Protein AF-0000000068838008 (afdb_homodimer)

Radius of gyration: 25.54 Å; Cα contacts (8 Å, |Δi|>4): 553; chains: 2; bounding box: 44×100×58 Å

pLDDT: mean 78.4, std 19.59, range [28.62, 98.44]

Nearest PDB structures (foldseek):
  8glv-assembly1_AS  TM=8.429E-01  e=1.619E-09  Chlamydomonas reinhardtii
  8glv-assembly1_Lr  TM=8.276E-01  e=2.570E-09  Chlamydomonas reinhardtii
  2pg1-assembly1_G  TM=8.208E-01  e=6.180E-07  Drosophila melanogaster
  5hxl-assembly1_A-2  TM=7.055E-01  e=2.337E-05  Pyricularia oryzae 70-15
  5hyc-assembly1_B  TM=6.993E-01  e=2.668E-05  Pyricularia oryzae 70-15

Organism: Emiliania huxleyi (strain CCMP1516) (NCBI:txid280463)

Sequence (294 aa):
MADADTGGVEPVKIYENTFRLEPTEEQRFKPSVAVNAMKETLEASMSYTLEKDEGGQYVWEYDREEAADVAKEVSQECTARVKAALGEQPRYKLICHVVVSENVQQSFRVSSRCLWDKAFDNCATAEWRHPGGKLIALAMCFALYYEMADADTGGVEPVKIYENTFRLEPTEEQRFKPSVAVNAMKETLEASMSYTLEKDEGGQYVWEYDREEAADVAKEVSQECTARVKAALGEQPRYKLICHVVVSENVQQSFRVSSRCLWDKAFDNCATAEWRHPGGKLIALAMCFALYYE

Foldseek 3Di:
DDPPPPVPPPPPPPPPPPPPDDDDPLLADDQVQLQVQLQVLCCVLVVVQWDADPVRHTDDDDDPVVQVVSQVVSQVSSVVRSCVRSDDNPFKDKGKGKDKDFQDVPDDDDDDDDDDDPPRKDKYKYKDADPVRGMIMIMMMTIDGHD/DPPPPPPPPPPPPPPPPPPPDDDDPLLADDQVQLQVQLQVLCCVLVVVQWDQDPVRDTDDDDDPVVQVVSQVVSQVSSVVRSCVRSDDNPFKDKGKGKDKDFQDVVDDDDDDDDDDDPPRKDKYKYKDADPVRGMIMIMMMTIDGHD

Secondary structure (DSSP, 8-state):
------------------------GGGS--HHHHHHHHHHHHHHHHHHHPEE-TTS-EE----HHHHHHHHHHHHHHHHHHHHHHH---TTEEEEEEEEEEE--TT--EEEEEESS-TTT-EEEEEEEE-TTSSEEEEEEEEEEE--/------------------------GGGS--HHHHHHHHHHHHHHHHHHHPEE-TTS-EE----HHHHHHHHHHHHHHHHHHHHHHH---TTEEEEEEEEEEE--TT--EEEEEESS-TTT-EEEEEEEE-TTSSEEEEEEEEEEE--

InterPro domains:
  IPR005334 Dynein light chain Tctex-1-like [PF03645] (60-140)
  IPR005334 Dynein light chain Tctex-1-like [PTHR21255] (15-147)
  IPR038586 Tctex-1-like superfamily [G3DSA:3.30.1140.40] (36-145)

Structure (mmCIF, N/CA/C/O backbone):
data_AF-0000000068838008-model_v1
#
loop_
_entity.id
_entity.type
_entity.pdbx_description
1 polymer 'Uncharacterized protein'
#
loop_
_atom_site.group_PDB
_atom_site.id
_atom_site.type_symbol
_atom_site.label_atom_id
_atom_site.label_alt_id
_atom_site.label_comp_id
_atom_site.label_asym_id
_atom_site.label_entity_id
_atom_site.label_seq_id
_atom_site.pdbx_PDB_ins_code
_atom_site.Cartn_x
_atom_site.Cartn_y
_atom_site.Cartn_z
_atom_site.occupancy
_atom_site.B_iso_or_equiv
_atom_site.auth_seq_id
_atom_site.auth_comp_id
_atom_site.auth_asym_id
_atom_site.auth_atom_id
_atom_site.pdbx_PDB_model_num
ATOM 1 N N . MET A 1 1 ? -0.499 67.812 35.844 1 28.62 1 MET A N 1
ATOM 2 C CA . MET A 1 1 ? -0.402 67.5 34.438 1 28.62 1 MET A CA 1
ATOM 3 C C . MET A 1 1 ? -0.082 66 34.25 1 28.62 1 MET A C 1
ATOM 5 O O . MET A 1 1 ? 1.044 65.562 34.5 1 28.62 1 MET A O 1
ATOM 9 N N . ALA A 1 2 ? -1.095 65.125 34.531 1 37.94 2 ALA A N 1
ATOM 10 C CA . ALA A 1 2 ? -1.078 63.656 34.688 1 37.94 2 ALA A CA 1
ATOM 11 C C . ALA A 1 2 ? -0.637 62.969 33.406 1 37.94 2 ALA A C 1
ATOM 13 O O . ALA A 1 2 ? -1.043 63.375 32.312 1 37.94 2 ALA A O 1
ATOM 14 N N . ASP A 1 3 ? 0.599 62.5 33.406 1 34.69 3 ASP A N 1
ATOM 15 C CA . ASP A 1 3 ? 1.268 61.812 32.312 1 34.69 3 ASP A CA 1
ATOM 16 C C . ASP A 1 3 ? 0.405 60.656 31.781 1 34.69 3 ASP A C 1
ATOM 18 O O . ASP A 1 3 ? -0.046 59.812 32.562 1 34.69 3 ASP A O 1
ATOM 22 N N . ALA A 1 4 ? -0.357 60.938 30.688 1 38.5 4 ALA A N 1
ATOM 23 C CA . ALA A 1 4 ? -1.177 60.031 29.859 1 38.5 4 ALA A CA 1
ATOM 24 C C . ALA A 1 4 ? -0.399 58.781 29.453 1 38.5 4 ALA A C 1
ATOM 26 O O . ALA A 1 4 ? 0.61 58.875 28.75 1 38.5 4 ALA A O 1
ATOM 27 N N . ASP A 1 5 ? -0.279 57.844 30.438 1 37.09 5 ASP A N 1
ATOM 28 C CA . ASP A 1 5 ? 0.257 56.531 30.156 1 37.09 5 ASP A CA 1
ATOM 29 C C . ASP A 1 5 ? -0.32 55.969 28.859 1 37.09 5 ASP A C 1
ATOM 31 O O . ASP A 1 5 ? -1.524 55.719 28.766 1 37.09 5 ASP A O 1
ATOM 35 N N . THR A 1 6 ? 0.117 56.562 27.734 1 36.66 6 THR A N 1
ATOM 36 C CA . THR A 1 6 ? -0.215 56 26.438 1 36.66 6 THR A CA 1
ATOM 37 C C . THR A 1 6 ? -0.008 54.5 26.438 1 36.66 6 THR A C 1
ATOM 39 O O . THR A 1 6 ? 1.109 54.031 26.641 1 36.66 6 THR A O 1
ATOM 42 N N . GLY A 1 7 ? -0.92 53.781 27.078 1 34.19 7 GLY A N 1
ATOM 43 C CA . GLY A 1 7 ? -0.966 52.312 26.984 1 34.19 7 GLY A CA 1
ATOM 44 C C . GLY A 1 7 ? -0.52 51.781 25.625 1 34.19 7 GLY A C 1
ATOM 45 O O . GLY A 1 7 ? -1.125 52.094 24.609 1 34.19 7 GLY A O 1
ATOM 46 N N . GLY A 1 8 ? 0.793 51.688 25.453 1 36.09 8 GLY A N 1
ATOM 47 C CA . GLY A 1 8 ? 1.419 51.125 24.266 1 36.09 8 GLY A CA 1
ATOM 48 C C . GLY A 1 8 ? 0.676 49.938 23.719 1 36.09 8 GLY A C 1
ATOM 49 O O . GLY A 1 8 ? 0.187 49.094 24.484 1 36.09 8 GLY A O 1
ATOM 50 N N . VAL A 1 9 ? -0.119 50.188 22.656 1 34.44 9 VAL A N 1
ATOM 51 C CA . VAL A 1 9 ? -0.788 49.125 21.891 1 34.44 9 VAL A CA 1
ATOM 52 C C . VAL A 1 9 ? 0.155 47.938 21.703 1 34.44 9 VAL A C 1
ATOM 54 O O . VAL A 1 9 ? 1.322 48.125 21.344 1 34.44 9 VAL A O 1
ATOM 57 N N . GLU A 1 10 ? 0.124 47.031 22.641 1 37.94 10 GLU A N 1
ATOM 58 C CA . GLU A 1 10 ? 0.909 45.812 22.422 1 37.94 10 GLU A CA 1
ATOM 59 C C . GLU A 1 10 ? 0.772 45.312 20.984 1 37.94 10 GLU A C 1
ATOM 61 O O . GLU A 1 10 ? -0.326 45.312 20.422 1 37.94 10 GLU A O 1
ATOM 66 N N . PRO A 1 11 ? 1.81 45.406 20.156 1 34.91 11 PRO A N 1
ATOM 67 C CA . PRO A 1 11 ? 1.73 44.906 18.781 1 34.91 11 PRO A CA 1
ATOM 68 C C . PRO A 1 11 ? 1.067 43.531 18.719 1 34.91 11 PRO A C 1
ATOM 70 O O . PRO A 1 11 ? 1.212 42.719 19.641 1 34.91 11 PRO A O 1
ATOM 73 N N . VAL A 1 12 ? -0.153 43.469 18.281 1 32.38 12 VAL A N 1
ATOM 74 C CA . VAL A 1 12 ? -0.78 42.188 17.969 1 32.38 12 VAL A CA 1
ATOM 75 C C . VAL A 1 12 ? 0.147 41.375 17.078 1 32.38 12 VAL A C 1
ATOM 77 O O . VAL A 1 12 ? 0.592 41.844 16.031 1 32.38 12 VAL A O 1
ATOM 80 N N . LYS A 1 13 ? 0.947 40.562 17.578 1 33.41 13 LYS A N 1
ATOM 81 C CA . LYS A 1 13 ? 1.71 39.656 16.734 1 33.41 13 LYS A CA 1
ATOM 82 C C . LYS A 1 13 ? 0.798 38.906 15.758 1 33.41 13 LYS A C 1
ATOM 84 O O . LYS A 1 13 ? -0.18 38.281 16.172 1 33.41 13 LYS A O 1
ATOM 89 N N . ILE A 1 14 ? 0.444 39.5 14.672 1 32.69 14 ILE A N 1
ATOM 90 C CA . ILE A 1 14 ? -0.198 38.75 13.594 1 32.69 14 ILE A CA 1
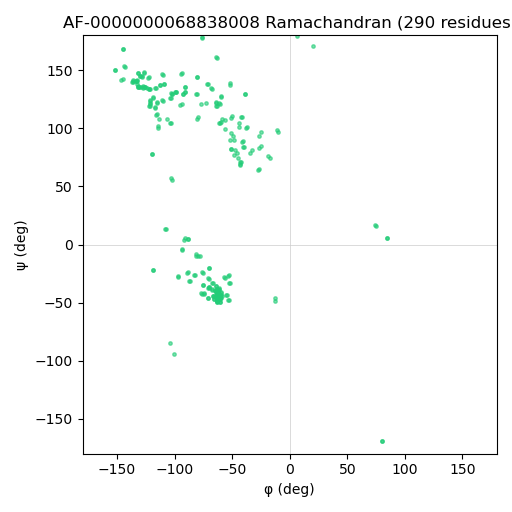ATOM 91 C C . ILE A 1 14 ? 0.459 37.375 13.445 1 32.69 14 ILE A C 1
ATOM 93 O O . ILE A 1 14 ? 1.672 37.281 13.242 1 32.69 14 ILE A O 1
ATOM 97 N N . TYR A 1 15 ? 0.107 36.406 14.18 1 33.75 15 TYR A N 1
ATOM 98 C CA . TYR A 1 15 ? 0.521 35.062 13.805 1 33.75 15 TYR A CA 1
ATOM 99 C C . TYR A 1 15 ? 0.371 34.844 12.305 1 33.75 15 TYR A C 1
ATOM 101 O O . TYR A 1 15 ? -0.692 35.094 11.734 1 33.75 15 TYR A O 1
ATOM 109 N N . GLU A 1 16 ? 1.174 35.438 11.422 1 33.38 16 GLU A N 1
ATOM 110 C CA . GLU A 1 16 ? 1.196 35.125 10 1 33.38 16 GLU A CA 1
ATOM 111 C C . GLU A 1 16 ? 0.747 33.688 9.742 1 33.38 16 GLU A C 1
ATOM 113 O O . GLU A 1 16 ? 1.129 32.781 10.477 1 33.38 16 GLU A O 1
ATOM 118 N N . ASN A 1 17 ? -0.528 33.344 9.453 1 38.69 17 ASN A N 1
ATOM 119 C CA . ASN A 1 17 ? -0.854 32.062 8.836 1 38.69 17 ASN A CA 1
ATOM 120 C C . ASN A 1 17 ? 0.378 31.422 8.219 1 38.69 17 ASN A C 1
ATOM 122 O O . ASN A 1 17 ? 1.095 32.031 7.438 1 38.69 17 ASN A O 1
ATOM 126 N N . THR A 1 18 ? 1.251 30.906 8.914 1 43.91 18 THR A N 1
ATOM 127 C CA . THR A 1 18 ? 2.494 30.344 8.406 1 43.91 18 THR A CA 1
ATOM 128 C C . THR A 1 18 ? 2.326 29.875 6.957 1 43.91 18 THR A C 1
ATOM 130 O O . THR A 1 18 ? 1.428 29.094 6.656 1 43.91 18 THR A O 1
ATOM 133 N N . PHE A 1 19 ? 2.412 30.609 5.871 1 45.78 19 PHE A N 1
ATOM 134 C CA . PHE A 1 19 ? 2.57 30.391 4.441 1 45.78 19 PHE A CA 1
ATOM 135 C C . PHE A 1 19 ? 2.918 28.922 4.16 1 45.78 19 PHE A C 1
ATOM 137 O O . PHE A 1 19 ? 3.674 28.312 4.914 1 45.78 19 PHE A O 1
ATOM 144 N N . ARG A 1 20 ? 1.873 28.094 3.816 1 51.62 20 ARG A N 1
ATOM 145 C CA . ARG A 1 20 ? 2.094 26.75 3.281 1 51.62 20 ARG A CA 1
ATOM 146 C C . ARG A 1 20 ? 3.441 26.656 2.574 1 51.62 20 ARG A C 1
ATOM 148 O O . ARG A 1 20 ? 3.59 27.141 1.447 1 51.62 20 ARG A O 1
ATOM 155 N N . LEU A 1 21 ? 4.488 26.797 3.244 1 60.84 21 LEU A N 1
ATOM 156 C CA . LEU A 1 21 ? 5.785 26.812 2.582 1 60.84 21 LEU A CA 1
ATOM 157 C C . LEU A 1 21 ? 6.031 25.484 1.854 1 60.84 21 LEU A C 1
ATOM 159 O O . LEU A 1 21 ? 5.766 24.422 2.398 1 60.84 21 LEU A O 1
ATOM 163 N N . GLU A 1 22 ? 5.887 25.562 0.512 1 70.69 22 GLU A N 1
ATOM 164 C CA . GLU A 1 22 ? 6.398 24.469 -0.32 1 70.69 22 GLU A CA 1
ATOM 165 C C . GLU A 1 22 ? 7.723 23.938 0.215 1 70.69 22 GLU A C 1
ATOM 167 O O . GLU A 1 22 ? 8.516 24.703 0.784 1 70.69 22 GLU A O 1
ATOM 172 N N . PRO A 1 23 ? 7.762 22.672 0.351 1 74.38 23 PRO A N 1
ATOM 173 C CA . PRO A 1 23 ? 9.07 22.156 0.754 1 74.38 23 PRO A CA 1
ATOM 174 C C . PRO A 1 23 ? 10.203 22.641 -0.141 1 74.38 23 PRO A C 1
ATOM 176 O O . PRO A 1 23 ? 10.008 22.844 -1.343 1 74.38 23 PRO A O 1
ATOM 179 N N . THR A 1 24 ? 11.258 22.984 0.507 1 78.19 24 THR A N 1
ATOM 180 C CA . THR A 1 24 ? 12.461 23.25 -0.28 1 78.19 24 THR A CA 1
ATOM 181 C C . THR A 1 24 ? 12.914 21.984 -1.01 1 78.19 24 THR A C 1
ATOM 183 O O . THR A 1 24 ? 12.43 20.891 -0.731 1 78.19 24 THR A O 1
ATOM 186 N N . GLU A 1 25 ? 13.727 22.078 -2.057 1 77.44 25 GLU A N 1
ATOM 187 C CA . GLU A 1 25 ? 14.25 20.938 -2.797 1 77.44 25 GLU A CA 1
ATOM 188 C C . GLU A 1 25 ? 14.898 19.922 -1.861 1 77.44 25 GLU A C 1
ATOM 190 O O . GLU A 1 25 ? 14.781 18.719 -2.072 1 77.44 25 GLU A O 1
ATOM 195 N N . GLU A 1 26 ? 15.492 20.453 -0.775 1 77.94 26 GLU A N 1
ATOM 196 C CA . GLU A 1 26 ? 16.188 19.594 0.172 1 77.94 26 GLU A CA 1
ATOM 197 C C . GLU A 1 26 ? 15.203 18.844 1.064 1 77.94 26 GLU A C 1
ATOM 199 O O . GLU A 1 26 ? 15.516 17.766 1.569 1 77.94 26 GLU A O 1
ATOM 204 N N . GLN A 1 27 ? 14.07 19.406 1.177 1 81.88 27 GLN A N 1
ATOM 205 C CA . GLN A 1 27 ? 13.078 18.844 2.08 1 81.88 27 GLN A CA 1
ATOM 206 C C . GLN A 1 27 ? 12.141 17.891 1.334 1 81.88 27 GLN A C 1
ATOM 208 O O . GLN A 1 27 ? 11.359 17.172 1.955 1 81.88 27 GLN A O 1
ATOM 213 N N . ARG A 1 28 ? 12.352 17.844 0.033 1 87.31 28 ARG A N 1
ATOM 214 C CA . ARG A 1 28 ? 11.445 17.016 -0.76 1 87.31 28 ARG A CA 1
ATOM 215 C C . ARG A 1 28 ? 11.836 15.547 -0.686 1 87.31 28 ARG A C 1
ATOM 217 O O . ARG A 1 28 ? 13.016 15.219 -0.604 1 87.31 28 ARG A O 1
ATOM 224 N N . PHE A 1 29 ? 10.828 14.836 -0.688 1 92.56 29 PHE A N 1
ATOM 225 C CA . PHE A 1 29 ? 11.039 13.391 -0.764 1 92.56 29 PHE A CA 1
ATOM 226 C C . PHE A 1 29 ? 11.781 13.023 -2.039 1 92.56 29 PHE A C 1
ATOM 228 O O . PHE A 1 29 ? 11.422 13.469 -3.131 1 92.56 29 PHE A O 1
ATOM 235 N N . LYS A 1 30 ? 12.867 12.281 -1.856 1 94.94 30 LYS A N 1
ATOM 236 C CA . LYS A 1 30 ? 13.672 11.828 -2.988 1 94.94 30 LYS A CA 1
ATOM 237 C C . LYS A 1 30 ? 13.398 10.352 -3.297 1 94.94 30 LYS A C 1
ATOM 239 O O . LYS A 1 30 ? 13.977 9.469 -2.668 1 94.94 30 LYS A O 1
ATOM 244 N N . PRO A 1 31 ? 12.648 10.07 -4.355 1 95.75 31 PRO A N 1
ATOM 245 C CA . PRO A 1 31 ? 12.25 8.688 -4.645 1 95.75 31 PRO A CA 1
ATOM 246 C C . PRO A 1 31 ? 13.445 7.773 -4.918 1 95.75 31 PRO A C 1
ATOM 248 O O . PRO A 1 31 ? 13.445 6.613 -4.5 1 95.75 31 PRO A O 1
ATOM 251 N N . SER A 1 32 ? 14.453 8.273 -5.617 1 97.19 32 SER A N 1
ATOM 252 C CA . SER A 1 32 ? 15.602 7.453 -5.973 1 97.19 32 SER A CA 1
ATOM 253 C C . SER A 1 32 ? 16.328 6.949 -4.727 1 97.19 32 SER A C 1
ATOM 255 O O . SER A 1 32 ? 16.797 5.809 -4.695 1 97.19 32 SER A O 1
ATOM 257 N N . VAL A 1 33 ? 16.391 7.777 -3.748 1 97.31 33 VAL A N 1
ATOM 258 C CA . VAL A 1 33 ? 17.031 7.406 -2.492 1 97.31 33 VAL A CA 1
ATOM 259 C C . VAL A 1 33 ? 16.234 6.305 -1.806 1 97.31 33 VAL A C 1
ATOM 261 O O . VAL A 1 33 ? 16.797 5.312 -1.346 1 97.31 33 VAL A O 1
ATOM 264 N N . ALA A 1 34 ? 14.93 6.488 -1.745 1 97.5 34 ALA A N 1
ATOM 265 C CA . ALA A 1 34 ? 14.055 5.5 -1.118 1 97.5 34 ALA A CA 1
ATOM 266 C C . ALA A 1 34 ? 14.102 4.172 -1.868 1 97.5 34 ALA A C 1
ATOM 268 O O . ALA A 1 34 ? 14.148 3.105 -1.252 1 97.5 34 ALA A O 1
ATOM 269 N N . VAL A 1 35 ? 14.172 4.262 -3.189 1 98 35 VAL A N 1
ATOM 270 C CA . VAL A 1 35 ? 14.227 3.059 -4.012 1 98 35 VAL A CA 1
ATOM 271 C C . VAL A 1 35 ? 15.5 2.273 -3.691 1 98 35 VAL A C 1
ATOM 273 O O . VAL A 1 35 ? 15.445 1.065 -3.453 1 98 35 VAL A O 1
ATOM 276 N N . ASN A 1 36 ? 16.547 2.951 -3.684 1 98.44 36 ASN A N 1
ATOM 277 C CA . ASN A 1 36 ? 17.812 2.283 -3.43 1 98.44 36 ASN A CA 1
ATOM 278 C C . ASN A 1 36 ? 17.844 1.636 -2.049 1 98.44 36 ASN A C 1
ATOM 280 O O . ASN A 1 36 ? 18.297 0.499 -1.899 1 98.44 36 ASN A O 1
ATOM 284 N N . ALA A 1 37 ? 17.359 2.355 -1.05 1 98.31 37 ALA A N 1
ATOM 285 C CA . ALA A 1 37 ? 17.312 1.82 0.308 1 98.31 37 ALA A CA 1
ATOM 286 C C . ALA A 1 37 ? 16.438 0.569 0.369 1 98.31 37 ALA A C 1
ATOM 288 O O . ALA A 1 37 ? 16.797 -0.418 1.013 1 98.31 37 ALA A O 1
ATOM 289 N N . MET A 1 38 ? 15.297 0.624 -0.301 1 98.38 38 MET A N 1
ATOM 290 C CA . MET A 1 38 ? 14.375 -0.509 -0.277 1 98.38 38 MET A CA 1
ATOM 291 C C . MET A 1 38 ? 14.945 -1.688 -1.062 1 98.38 38 MET A C 1
ATOM 293 O O . MET A 1 38 ? 14.797 -2.84 -0.65 1 98.38 38 MET A O 1
ATOM 297 N N . LYS A 1 39 ? 15.617 -1.404 -2.17 1 97.88 39 LYS A N 1
ATOM 298 C CA . LYS A 1 39 ? 16.234 -2.471 -2.951 1 97.88 39 LYS A CA 1
ATOM 299 C C . LYS A 1 39 ? 17.281 -3.221 -2.127 1 97.88 39 LYS A C 1
ATOM 301 O O . LYS A 1 39 ? 17.297 -4.453 -2.119 1 97.88 39 LYS A O 1
ATOM 306 N N . GLU A 1 40 ? 18.062 -2.469 -1.506 1 97.69 40 GLU A N 1
ATOM 307 C CA . GLU A 1 40 ? 19.094 -3.066 -0.669 1 97.69 40 GLU A CA 1
ATOM 308 C C . GLU A 1 40 ? 18.484 -3.879 0.469 1 97.69 40 GLU A C 1
ATOM 310 O O . GLU A 1 40 ? 18.969 -4.969 0.79 1 97.69 40 GLU A O 1
ATOM 315 N N . THR A 1 41 ? 17.484 -3.328 1.068 1 97.69 41 THR A N 1
ATOM 316 C CA . THR A 1 41 ? 16.812 -4.012 2.166 1 97.69 41 THR A CA 1
ATOM 317 C C . THR A 1 41 ? 16.203 -5.328 1.687 1 97.69 41 THR A C 1
ATOM 319 O O . THR A 1 41 ? 16.359 -6.367 2.332 1 97.69 41 THR A O 1
ATOM 322 N N . LEU A 1 42 ? 15.5 -5.277 0.562 1 96.25 42 LEU A N 1
ATOM 323 C CA . LEU A 1 42 ? 14.875 -6.469 -0.002 1 96.25 42 LEU A CA 1
ATOM 324 C C . LEU A 1 42 ? 15.93 -7.523 -0.334 1 96.25 42 LEU A C 1
ATOM 326 O O . LEU A 1 42 ? 15.766 -8.695 0.004 1 96.25 42 LEU A O 1
ATOM 330 N N . GLU A 1 43 ? 16.984 -7.109 -0.965 1 94.44 43 GLU A N 1
ATOM 331 C CA . GLU A 1 43 ? 18.047 -8.039 -1.327 1 94.44 43 GLU A CA 1
ATOM 332 C C . GLU A 1 43 ? 18.625 -8.719 -0.092 1 94.44 43 GLU A C 1
ATOM 334 O O . GLU A 1 43 ? 18.781 -9.938 -0.066 1 94.44 43 GLU A O 1
ATOM 339 N N . ALA A 1 44 ? 18.859 -7.957 0.911 1 94.44 44 ALA A N 1
ATOM 340 C CA . ALA A 1 44 ? 19.484 -8.477 2.127 1 94.44 44 ALA A CA 1
ATOM 341 C C . ALA A 1 44 ? 18.516 -9.383 2.889 1 94.44 44 ALA A C 1
ATOM 343 O O . ALA A 1 44 ? 18.891 -10.492 3.291 1 94.44 44 ALA A O 1
ATOM 344 N N . SER A 1 45 ? 17.281 -8.961 3.061 1 92.38 45 SER A N 1
ATOM 345 C CA . SER A 1 45 ? 16.312 -9.656 3.904 1 92.38 45 SER A CA 1
ATOM 346 C C . SER A 1 45 ? 15.773 -10.906 3.211 1 92.38 45 SER A C 1
ATOM 348 O O . SER A 1 45 ? 15.664 -11.969 3.826 1 92.38 45 SER A O 1
ATOM 350 N N . MET A 1 46 ? 15.484 -10.789 1.971 1 88.81 46 MET A N 1
ATOM 351 C CA . MET A 1 46 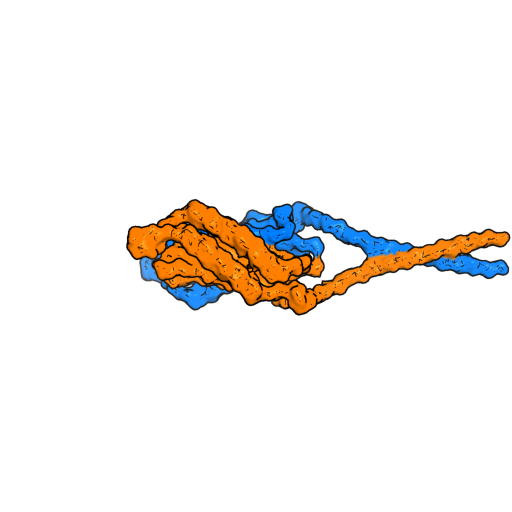? 14.859 -11.891 1.242 1 88.81 46 MET A CA 1
ATOM 352 C C . MET A 1 46 ? 15.883 -12.984 0.939 1 88.81 46 MET A C 1
ATOM 354 O O . MET A 1 46 ? 15.555 -14.172 0.974 1 88.81 46 MET A O 1
ATOM 358 N N . SER A 1 47 ? 17.078 -12.586 0.693 1 83.56 47 SER A N 1
ATOM 359 C CA . SER A 1 47 ? 18.141 -13.555 0.417 1 83.56 47 SER A CA 1
ATOM 360 C C . SER A 1 47 ? 18.453 -14.391 1.652 1 83.56 47 SER A C 1
ATOM 362 O O . SER A 1 47 ? 18.719 -15.586 1.545 1 83.56 47 SER A O 1
ATOM 364 N N . TYR A 1 48 ? 18.312 -13.758 2.756 1 79.12 48 TYR A N 1
ATOM 365 C CA . TYR A 1 48 ? 18.609 -14.43 4.016 1 79.12 48 TYR A CA 1
ATOM 366 C C . TYR A 1 48 ? 17.562 -15.484 4.34 1 79.12 48 TYR A C 1
ATOM 368 O O . TYR A 1 48 ? 17.859 -16.5 4.973 1 79.12 48 TYR A O 1
ATOM 376 N N . THR A 1 49 ? 16.375 -15.219 3.844 1 76.94 49 THR A N 1
ATOM 377 C CA . THR A 1 49 ? 15.258 -16.109 4.18 1 76.94 49 THR A CA 1
ATOM 378 C C . THR A 1 49 ? 15.273 -17.344 3.299 1 76.94 49 THR A C 1
ATOM 380 O O . THR A 1 49 ? 14.609 -18.344 3.604 1 76.94 49 THR A O 1
ATOM 383 N N . LEU A 1 50 ? 16.125 -17.312 2.336 1 76.31 50 LEU A N 1
ATOM 384 C CA . LEU A 1 50 ? 16.172 -18.438 1.399 1 76.31 50 LEU A CA 1
ATOM 385 C C . LEU A 1 50 ? 17.172 -19.484 1.867 1 76.31 50 LEU A C 1
ATOM 387 O O . LEU A 1 50 ? 18.234 -19.156 2.391 1 76.31 50 LEU A O 1
ATOM 391 N N . GLU A 1 51 ? 16.625 -20.766 1.856 1 72.5 51 GLU A N 1
ATOM 392 C CA . GLU A 1 51 ? 17.516 -21.891 2.129 1 72.5 51 GLU A CA 1
ATOM 393 C C . GLU A 1 51 ? 18.062 -22.484 0.836 1 72.5 51 GLU A C 1
ATOM 395 O O . GLU A 1 51 ? 17.453 -22.359 -0.224 1 72.5 51 GLU A O 1
ATOM 400 N N . LYS A 1 52 ? 19.312 -22.969 1.018 1 72.44 52 LYS A N 1
ATOM 401 C CA . LYS A 1 52 ? 19.922 -23.641 -0.123 1 72.44 52 LYS A CA 1
ATOM 402 C C . LYS A 1 52 ? 19.875 -25.156 0.055 1 72.44 52 LYS A C 1
ATOM 404 O O . LYS A 1 52 ? 20.031 -25.672 1.168 1 72.44 52 LYS A O 1
ATOM 409 N N . ASP A 1 53 ? 19.375 -25.734 -1.082 1 71.12 53 ASP A N 1
ATOM 410 C CA . ASP A 1 53 ? 19.406 -27.203 -1.019 1 71.12 53 ASP A CA 1
ATOM 411 C C . ASP A 1 53 ? 20.828 -27.719 -1.24 1 71.12 53 ASP A C 1
ATOM 413 O O . ASP A 1 53 ? 21.781 -26.938 -1.309 1 71.12 53 ASP A O 1
ATOM 417 N N . GLU A 1 54 ? 20.906 -29.047 -1.153 1 76.88 54 GLU A N 1
ATOM 418 C CA . GLU A 1 54 ? 22.203 -29.703 -1.28 1 76.88 54 GLU A CA 1
ATOM 419 C C . GLU A 1 54 ? 22.906 -29.281 -2.566 1 76.88 54 GLU A C 1
ATOM 421 O O . GLU A 1 54 ? 24.141 -29.234 -2.617 1 76.88 54 GLU A O 1
ATOM 426 N N . GLY A 1 55 ? 22.125 -28.922 -3.537 1 78.19 55 GLY A N 1
ATOM 427 C CA . GLY A 1 55 ? 22.656 -28.531 -4.836 1 78.19 55 GLY A CA 1
ATOM 428 C C . GLY A 1 55 ? 22.922 -27.047 -4.957 1 78.19 55 GLY A C 1
ATOM 429 O O . GLY A 1 55 ? 23.344 -26.562 -6.016 1 78.19 55 GLY A O 1
ATOM 430 N N . GLY A 1 56 ? 22.75 -26.375 -3.887 1 72.38 56 GLY A N 1
ATOM 431 C CA . GLY A 1 56 ? 23.047 -24.953 -3.865 1 72.38 56 GLY A CA 1
ATOM 432 C C . GLY A 1 56 ? 21.891 -24.109 -4.383 1 72.38 56 GLY A C 1
ATOM 433 O O . GLY A 1 56 ? 22.047 -22.891 -4.555 1 72.38 56 GLY A O 1
ATOM 434 N N . GLN A 1 57 ? 20.828 -24.875 -4.625 1 68 57 GLN A N 1
ATOM 435 C CA . GLN A 1 57 ? 19.703 -24.125 -5.16 1 68 57 GLN A CA 1
ATOM 436 C C . GLN A 1 57 ? 18.781 -23.625 -4.043 1 68 57 GLN A C 1
ATOM 438 O O . GLN A 1 57 ? 18.562 -24.328 -3.057 1 68 57 GLN A O 1
ATOM 443 N N . TYR A 1 58 ? 18.391 -22.422 -4.156 1 66.5 58 TYR A N 1
ATOM 444 C CA . TYR A 1 58 ? 17.5 -21.844 -3.154 1 66.5 58 TYR A CA 1
ATOM 445 C C . TYR A 1 58 ? 16.156 -22.562 -3.143 1 66.5 58 TYR A C 1
ATOM 447 O O . TYR A 1 58 ? 15.57 -22.797 -4.195 1 66.5 58 TYR A O 1
ATOM 455 N N . VAL A 1 59 ? 16 -23.109 -1.901 1 65.75 59 VAL A N 1
ATOM 456 C CA . VAL A 1 59 ? 14.727 -23.797 -1.704 1 65.75 59 VAL A CA 1
ATOM 457 C C . VAL A 1 59 ? 13.898 -23.062 -0.646 1 65.75 59 VAL A C 1
ATOM 459 O O . VAL A 1 59 ? 14.422 -22.688 0.407 1 65.75 59 VAL A O 1
ATOM 462 N N . TRP A 1 60 ? 12.906 -22.234 -1.08 1 65.88 60 TRP A N 1
ATOM 463 C CA . TRP A 1 60 ? 11.938 -21.719 -0.116 1 65.88 60 TRP A CA 1
ATOM 464 C C . TRP A 1 60 ? 10.547 -22.25 -0.413 1 65.88 60 TRP A C 1
ATOM 466 O O . TRP A 1 60 ? 10.094 -22.234 -1.561 1 65.88 60 TRP A O 1
ATOM 476 N N . GLU A 1 61 ? 10.133 -23.094 0.563 1 68.31 61 GLU A N 1
ATOM 477 C CA . GLU A 1 61 ? 8.719 -23.438 0.466 1 68.31 61 GLU A CA 1
ATOM 478 C C . GLU A 1 61 ? 7.84 -22.344 1.055 1 68.31 61 GLU A C 1
ATOM 480 O O . GLU A 1 61 ? 8.023 -21.938 2.207 1 68.31 61 GLU A O 1
ATOM 485 N N . TYR A 1 62 ? 7.191 -21.672 0.176 1 69.06 62 TYR A N 1
ATOM 486 C CA . TYR A 1 62 ? 6.305 -20.594 0.605 1 69.06 62 TYR A CA 1
ATOM 487 C C . TYR A 1 62 ? 5.363 -21.078 1.708 1 69.06 62 TYR A C 1
ATOM 489 O O . TYR A 1 62 ? 4.648 -22.062 1.537 1 69.06 62 TYR A O 1
ATOM 497 N N . ASP A 1 63 ? 5.535 -20.609 2.904 1 75.75 63 ASP A N 1
ATOM 498 C CA . ASP A 1 63 ? 4.648 -20.766 4.055 1 75.75 63 ASP A CA 1
ATOM 499 C C . ASP A 1 63 ? 3.996 -19.422 4.422 1 75.75 63 ASP A C 1
ATOM 501 O O . ASP A 1 63 ? 4.688 -18.453 4.711 1 75.75 63 ASP A O 1
ATOM 505 N N . ARG A 1 64 ? 2.717 -19.453 4.453 1 74.44 64 ARG A N 1
ATOM 506 C CA . ARG A 1 64 ? 1.942 -18.25 4.672 1 74.44 64 ARG A CA 1
ATOM 507 C C . ARG A 1 64 ? 2.385 -17.531 5.945 1 74.44 64 ARG A C 1
ATOM 509 O O . ARG A 1 64 ? 2.557 -16.312 5.957 1 74.44 64 ARG A O 1
ATOM 516 N N . GLU A 1 65 ? 2.502 -18.297 6.973 1 80.94 65 GLU A N 1
ATOM 517 C CA . GLU A 1 65 ? 2.887 -17.703 8.25 1 80.94 65 GLU A CA 1
ATOM 518 C C . GLU A 1 65 ? 4.297 -17.125 8.188 1 80.94 65 GLU A C 1
ATOM 520 O O . GLU A 1 65 ? 4.547 -16.047 8.719 1 80.94 65 GLU A O 1
ATOM 525 N N . GLU A 1 66 ? 5.121 -17.812 7.559 1 83.25 66 GLU A N 1
ATOM 526 C CA . GLU A 1 66 ? 6.488 -17.312 7.414 1 83.25 66 GLU A CA 1
ATOM 527 C C . GLU A 1 66 ? 6.531 -16.078 6.527 1 83.25 66 GLU A C 1
ATOM 529 O O . GLU A 1 66 ? 7.277 -15.141 6.801 1 83.25 66 GLU A O 1
ATOM 534 N N . ALA A 1 67 ? 5.727 -16.125 5.512 1 86.19 67 ALA A N 1
ATOM 535 C CA . ALA A 1 67 ? 5.68 -14.984 4.602 1 86.19 67 ALA A CA 1
ATOM 536 C C . ALA A 1 67 ? 5.164 -13.742 5.312 1 86.19 67 ALA A C 1
ATOM 538 O O . ALA A 1 67 ? 5.633 -12.633 5.051 1 86.19 67 ALA A O 1
ATOM 539 N N . ALA A 1 68 ? 4.23 -13.961 6.215 1 88.81 68 ALA A N 1
ATOM 540 C CA . ALA A 1 68 ? 3.697 -12.844 6.984 1 88.81 68 ALA A CA 1
ATOM 541 C C . ALA A 1 68 ? 4.77 -12.227 7.879 1 88.81 68 ALA A C 1
ATOM 543 O O . ALA A 1 68 ? 4.895 -11.008 7.969 1 88.81 68 ALA A O 1
ATOM 544 N N . ASP A 1 69 ? 5.504 -13.086 8.539 1 91.56 69 ASP A N 1
ATOM 545 C CA . ASP A 1 69 ? 6.586 -12.617 9.398 1 91.56 69 ASP A CA 1
ATOM 546 C C . ASP A 1 69 ? 7.652 -11.891 8.594 1 91.56 69 ASP A C 1
ATOM 548 O O . ASP A 1 69 ? 8.164 -10.852 9.023 1 91.56 69 ASP A O 1
ATOM 552 N N . VAL A 1 70 ? 7.945 -12.445 7.449 1 91.25 70 VAL A N 1
ATOM 553 C CA . VAL A 1 70 ? 8.938 -11.844 6.574 1 91.25 70 VAL A CA 1
ATOM 554 C C . VAL A 1 70 ? 8.469 -10.461 6.129 1 91.25 70 VAL A C 1
ATOM 556 O O . VAL A 1 70 ? 9.227 -9.492 6.18 1 91.25 70 VAL A O 1
ATOM 559 N N . ALA A 1 71 ? 7.234 -10.391 5.742 1 93.19 71 ALA A N 1
ATOM 560 C CA . ALA A 1 71 ? 6.688 -9.109 5.309 1 93.19 71 ALA A CA 1
ATOM 561 C C . ALA A 1 71 ? 6.766 -8.078 6.426 1 93.19 71 ALA A C 1
ATOM 563 O O . ALA A 1 71 ? 7.129 -6.922 6.188 1 93.19 71 ALA A O 1
ATOM 564 N N . LYS A 1 72 ? 6.465 -8.492 7.602 1 94.75 72 LYS A N 1
ATOM 565 C CA . LYS A 1 72 ? 6.527 -7.613 8.766 1 94.75 72 LYS A CA 1
ATOM 566 C C . LYS A 1 72 ? 7.953 -7.129 9.016 1 94.75 72 LYS A C 1
ATOM 568 O O . LYS A 1 72 ? 8.18 -5.93 9.203 1 94.75 72 LYS A O 1
ATOM 573 N N . GLU A 1 73 ? 8.805 -7.992 9.023 1 94.94 73 GLU A N 1
ATOM 574 C CA . GLU A 1 73 ? 10.203 -7.66 9.281 1 94.94 73 GLU A CA 1
ATOM 575 C C . GLU A 1 73 ? 10.758 -6.746 8.195 1 94.94 73 GLU A C 1
ATOM 577 O O . GLU A 1 73 ? 11.422 -5.754 8.492 1 94.94 73 GLU A O 1
ATOM 582 N N . VAL A 1 74 ? 10.508 -7.086 6.977 1 96.12 74 VAL A N 1
ATOM 583 C CA . VAL A 1 74 ? 11.031 -6.309 5.859 1 96.12 74 VAL A CA 1
ATOM 584 C C . VAL A 1 74 ? 10.422 -4.91 5.875 1 96.12 74 VAL A C 1
ATOM 586 O O . VAL A 1 74 ? 11.109 -3.924 5.594 1 96.12 74 VAL A O 1
ATOM 589 N N . SER A 1 75 ? 9.195 -4.82 6.176 1 96.44 75 SER A N 1
ATOM 590 C CA . SER A 1 75 ? 8.578 -3.502 6.238 1 96.44 75 SER A CA 1
ATOM 591 C C . SER A 1 75 ? 9.211 -2.637 7.316 1 96.44 75 SER A C 1
ATOM 593 O O . SER A 1 75 ? 9.422 -1.438 7.121 1 96.44 75 SER A O 1
ATOM 595 N N . GLN A 1 76 ? 9.477 -3.219 8.445 1 95.94 76 GLN A N 1
ATOM 596 C CA . GLN A 1 76 ? 10.156 -2.504 9.523 1 95.94 76 GLN A CA 1
ATOM 597 C C . GLN A 1 76 ? 11.547 -2.051 9.094 1 95.94 76 GLN A C 1
ATOM 599 O O . GLN A 1 76 ? 11.922 -0.898 9.312 1 95.94 76 GLN A O 1
ATOM 604 N N . GLU A 1 77 ? 12.227 -2.914 8.5 1 96.81 77 GLU A N 1
ATOM 605 C CA . GLU A 1 77 ? 13.578 -2.602 8.062 1 96.81 77 GLU A CA 1
ATOM 606 C C . GLU A 1 77 ? 13.578 -1.546 6.957 1 96.81 77 GLU A C 1
ATOM 608 O O . GLU A 1 77 ? 14.406 -0.635 6.961 1 96.81 77 GLU A O 1
ATOM 613 N N . CYS A 1 78 ? 12.688 -1.687 5.969 1 97.19 78 CYS A N 1
ATOM 614 C CA . CYS A 1 78 ? 12.555 -0.672 4.934 1 97.19 78 CYS A CA 1
ATOM 615 C C . CYS A 1 78 ? 12.305 0.702 5.543 1 97.19 78 CYS A C 1
ATOM 617 O O . CYS A 1 78 ? 12.914 1.689 5.133 1 97.19 78 CYS A O 1
ATOM 619 N N . THR A 1 79 ? 11.43 0.703 6.527 1 95.5 79 THR A N 1
ATOM 620 C CA . THR A 1 79 ? 11.094 1.96 7.184 1 95.5 79 THR A CA 1
ATOM 621 C C . THR A 1 79 ? 12.328 2.596 7.816 1 95.5 79 THR A C 1
ATOM 623 O O . THR A 1 79 ? 12.609 3.773 7.59 1 95.5 79 THR A O 1
ATOM 626 N N . ALA A 1 80 ? 13.023 1.828 8.539 1 95.75 80 ALA A N 1
ATOM 627 C CA . ALA A 1 80 ? 14.211 2.318 9.227 1 95.75 80 ALA A CA 1
ATOM 628 C C . ALA A 1 80 ? 15.266 2.793 8.234 1 95.75 80 ALA A C 1
ATOM 630 O O . ALA A 1 80 ? 15.844 3.871 8.398 1 95.75 80 ALA A O 1
ATOM 631 N N . ARG A 1 81 ? 15.477 2.07 7.188 1 96.94 81 ARG A N 1
ATOM 632 C CA . ARG A 1 81 ? 16.531 2.365 6.23 1 96.94 81 ARG A CA 1
ATOM 633 C C . ARG A 1 81 ? 16.172 3.555 5.352 1 96.94 81 ARG A C 1
ATOM 635 O O . ARG A 1 81 ? 17.031 4.375 5.02 1 96.94 81 ARG A O 1
ATOM 642 N N . VAL A 1 82 ? 14.922 3.6 4.906 1 96.62 82 VAL A N 1
ATOM 643 C CA . VAL A 1 82 ? 14.469 4.738 4.113 1 96.62 82 VAL A CA 1
ATOM 644 C C . VAL A 1 82 ? 14.594 6.02 4.93 1 96.62 82 VAL A C 1
ATOM 646 O O . VAL A 1 82 ? 15.094 7.035 4.434 1 96.62 82 VAL A O 1
ATOM 649 N N . LYS A 1 83 ? 14.156 5.938 6.145 1 93.94 83 LYS A N 1
ATOM 650 C CA . LYS A 1 83 ? 14.242 7.098 7.023 1 93.94 83 LYS A CA 1
ATOM 651 C C . LYS A 1 83 ? 15.695 7.543 7.211 1 93.94 83 LYS A C 1
ATOM 653 O O . LYS A 1 83 ? 15.992 8.734 7.152 1 93.94 83 LYS A O 1
ATOM 658 N N . ALA A 1 84 ? 16.516 6.609 7.453 1 95.62 84 ALA A N 1
ATOM 659 C CA . ALA A 1 84 ? 17.922 6.906 7.66 1 95.62 84 ALA A CA 1
ATOM 660 C C . ALA A 1 84 ? 18.547 7.516 6.406 1 95.62 84 ALA A C 1
ATOM 662 O O . ALA A 1 84 ? 19.312 8.477 6.492 1 95.62 84 ALA A O 1
ATOM 663 N N . ALA A 1 85 ? 18.234 7 5.242 1 95.75 85 ALA A N 1
ATOM 664 C CA . ALA A 1 85 ? 18.828 7.434 3.979 1 95.75 85 ALA A CA 1
ATOM 665 C C . ALA A 1 85 ? 18.344 8.828 3.6 1 95.75 85 ALA A C 1
ATOM 667 O O . ALA A 1 85 ? 19.094 9.625 3.027 1 95.75 85 ALA A O 1
ATOM 668 N N . LEU A 1 86 ? 17.141 9.109 3.881 1 93.56 86 LEU A N 1
ATOM 669 C CA . LEU A 1 86 ? 16.547 10.391 3.504 1 93.56 86 LEU A CA 1
ATOM 670 C C . LEU A 1 86 ? 16.906 11.477 4.512 1 93.56 86 LEU A C 1
ATOM 672 O O . LEU A 1 86 ? 16.922 12.664 4.18 1 93.56 86 LEU A O 1
ATOM 676 N N . GLY A 1 87 ? 17.172 11.086 5.727 1 90.44 87 GLY A N 1
ATOM 677 C CA . GLY A 1 87 ? 17.344 12.055 6.797 1 90.44 87 GLY A CA 1
ATOM 678 C C . GLY A 1 87 ? 16.031 12.578 7.355 1 90.44 87 GLY A C 1
ATOM 679 O O . GLY A 1 87 ? 14.969 12.008 7.102 1 90.44 87 GLY A O 1
ATOM 680 N N . GLU A 1 88 ? 16.078 13.578 8.141 1 82.44 88 GLU A N 1
ATOM 681 C CA . GLU A 1 88 ? 14.883 14.141 8.766 1 82.44 88 GLU A CA 1
ATOM 682 C C . GLU A 1 88 ? 13.938 14.719 7.723 1 82.44 88 GLU A C 1
ATOM 684 O O . GLU A 1 88 ? 14.344 15.531 6.887 1 82.44 88 GLU A O 1
ATOM 689 N N . GLN A 1 89 ? 12.773 14.219 7.727 1 85 89 GLN A N 1
ATOM 690 C CA . GLN A 1 89 ? 11.695 14.719 6.871 1 85 89 GLN A CA 1
ATOM 691 C C . GLN A 1 89 ? 10.523 15.219 7.699 1 85 89 GLN A C 1
ATOM 693 O O . GLN A 1 89 ? 9.453 14.594 7.715 1 85 89 GLN A O 1
ATOM 698 N N . PRO A 1 90 ? 10.633 16.391 8.266 1 81.56 90 PRO A N 1
ATOM 699 C CA . PRO A 1 90 ? 9.641 16.828 9.25 1 81.56 90 PRO A CA 1
ATOM 700 C C . PRO A 1 90 ? 8.273 17.125 8.641 1 81.56 90 PRO A C 1
ATOM 702 O O . PRO A 1 90 ? 7.266 17.125 9.344 1 81.56 90 PRO A O 1
ATOM 705 N N . ARG A 1 91 ? 8.203 17.359 7.371 1 85.25 91 ARG A N 1
ATOM 706 C CA . ARG A 1 91 ? 6.922 17.719 6.77 1 85.25 91 ARG A CA 1
ATOM 707 C C . ARG A 1 91 ? 6.363 16.578 5.934 1 85.25 91 ARG A C 1
ATOM 709 O O . ARG A 1 91 ? 5.469 16.781 5.109 1 85.25 91 ARG A O 1
ATOM 716 N N . TYR A 1 92 ? 6.918 15.398 6.074 1 89.06 92 TYR A N 1
ATOM 717 C CA . TYR A 1 92 ? 6.414 14.227 5.367 1 89.06 92 TYR A CA 1
ATOM 718 C C . TYR A 1 92 ? 6.016 13.133 6.348 1 89.06 92 TYR A C 1
ATOM 720 O O . TYR A 1 92 ? 6.738 12.859 7.312 1 89.06 92 TYR A O 1
ATOM 728 N N . LYS A 1 93 ? 4.871 12.602 6.105 1 89.38 93 LYS A N 1
ATOM 729 C CA . LYS A 1 93 ? 4.547 11.289 6.656 1 89.38 93 LYS A CA 1
ATOM 730 C C . LYS A 1 93 ? 4.891 10.18 5.668 1 89.38 93 LYS A C 1
ATOM 732 O O . LYS A 1 93 ? 4.531 10.258 4.492 1 89.38 93 LYS A O 1
ATOM 737 N N . LEU A 1 94 ? 5.609 9.234 6.18 1 92.12 94 LEU A N 1
ATOM 738 C CA . LEU A 1 94 ? 6.016 8.133 5.316 1 92.12 94 LEU A CA 1
ATOM 739 C C . LEU A 1 94 ? 5.277 6.852 5.688 1 92.12 94 LEU A C 1
ATOM 741 O O . LEU A 1 94 ? 5.07 6.566 6.871 1 92.12 94 LEU A O 1
ATOM 745 N N . ILE A 1 95 ? 4.848 6.109 4.699 1 94.25 95 ILE A N 1
ATOM 746 C CA . ILE A 1 95 ? 4.324 4.754 4.859 1 94.25 95 ILE A CA 1
ATOM 747 C C . ILE A 1 95 ? 5.156 3.779 4.031 1 94.25 95 ILE A C 1
ATOM 749 O O . ILE A 1 95 ? 5.277 3.932 2.811 1 94.25 95 ILE A O 1
ATOM 753 N N . CYS A 1 96 ? 5.738 2.797 4.703 1 95.5 96 CYS A N 1
ATOM 754 C CA . CYS A 1 96 ? 6.395 1.705 3.992 1 95.5 96 CYS A CA 1
ATOM 755 C C . CYS A 1 96 ? 5.523 0.454 3.996 1 95.5 96 CYS A C 1
ATOM 757 O O . CYS A 1 96 ? 5.098 -0.007 5.055 1 95.5 96 CYS A O 1
ATOM 759 N N . HIS A 1 97 ? 5.309 -0.021 2.818 1 94.62 97 HIS A N 1
ATOM 760 C CA . HIS A 1 97 ? 4.41 -1.143 2.578 1 94.62 97 HIS A CA 1
ATOM 761 C C . HIS A 1 97 ? 5.109 -2.258 1.81 1 94.62 97 HIS A C 1
ATOM 763 O O . HIS A 1 97 ? 5.797 -1.998 0.817 1 94.62 97 HIS A O 1
ATOM 769 N N . VAL A 1 98 ? 4.863 -3.541 2.307 1 95.06 98 VAL A N 1
ATOM 770 C CA . VAL A 1 98 ? 5.535 -4.668 1.669 1 95.06 98 VAL A CA 1
ATOM 771 C C . VAL A 1 98 ? 4.523 -5.777 1.375 1 95.06 98 VAL A C 1
ATOM 773 O O . VAL A 1 98 ? 3.672 -6.086 2.211 1 95.06 98 VAL A O 1
ATOM 776 N N . VAL A 1 99 ? 4.633 -6.305 0.194 1 90.56 99 VAL A N 1
ATOM 777 C CA . VAL A 1 99 ? 3.855 -7.469 -0.228 1 90.56 99 VAL A CA 1
ATOM 778 C C . VAL A 1 99 ? 4.797 -8.617 -0.568 1 90.56 99 VAL A C 1
ATOM 780 O O . VAL A 1 99 ? 5.738 -8.453 -1.346 1 90.56 99 VAL A O 1
ATOM 783 N N . VAL A 1 100 ? 4.531 -9.695 0.041 1 87.75 100 VAL A N 1
ATOM 784 C CA . VAL A 1 100 ? 5.266 -10.914 -0.277 1 87.75 100 VAL A CA 1
ATOM 785 C C . VAL A 1 100 ? 4.309 -11.961 -0.843 1 87.75 100 VAL A C 1
ATOM 787 O O . VAL A 1 100 ? 3.217 -12.172 -0.303 1 87.75 100 VAL A O 1
ATOM 790 N N . SER A 1 101 ? 4.734 -12.578 -1.89 1 83.75 101 SER A N 1
ATOM 791 C CA . SER A 1 101 ? 3.871 -13.57 -2.516 1 83.75 101 SER A CA 1
ATOM 792 C C . SER A 1 101 ? 4.688 -14.641 -3.23 1 83.75 101 SER A C 1
ATOM 794 O O . SER A 1 101 ? 5.84 -14.406 -3.607 1 83.75 101 SER A O 1
ATOM 796 N N . GLU A 1 102 ? 4.047 -15.805 -3.236 1 77.38 102 GLU A N 1
ATOM 797 C CA . GLU A 1 102 ? 4.609 -16.781 -4.16 1 77.38 102 GLU A CA 1
ATOM 798 C C . GLU A 1 102 ? 4.559 -16.281 -5.598 1 77.38 102 GLU A C 1
ATOM 800 O O . GLU A 1 102 ? 3.582 -15.648 -6.008 1 77.38 102 GLU A O 1
ATOM 805 N N . ASN A 1 103 ? 5.84 -16.203 -6.207 1 63.06 103 ASN A N 1
ATOM 806 C CA . ASN A 1 103 ? 5.969 -15.664 -7.555 1 63.06 103 ASN A CA 1
ATOM 807 C C . ASN A 1 103 ? 5.094 -16.422 -8.547 1 63.06 103 ASN A C 1
ATOM 809 O O . ASN A 1 103 ? 5.215 -17.641 -8.688 1 63.06 103 ASN A O 1
ATOM 813 N N . VAL A 1 104 ? 3.936 -15.633 -8.961 1 57.5 104 VAL A N 1
ATOM 814 C CA . VAL A 1 104 ? 3.285 -16.141 -10.164 1 57.5 104 VAL A CA 1
ATOM 815 C C . VAL A 1 104 ? 3.844 -15.438 -11.391 1 57.5 104 VAL A C 1
ATOM 817 O O . VAL A 1 104 ? 4.355 -14.32 -11.297 1 57.5 104 VAL A O 1
ATOM 820 N N . GLN A 1 105 ? 4.43 -16.234 -12.344 1 55.16 105 GLN A N 1
ATOM 821 C CA . GLN A 1 105 ? 5 -15.766 -13.602 1 55.16 105 GLN A CA 1
ATOM 822 C C . GLN A 1 105 ? 4.598 -14.32 -13.875 1 55.16 105 GLN A C 1
ATOM 824 O O . GLN A 1 105 ? 5.387 -13.547 -14.422 1 55.16 105 GLN A O 1
ATOM 829 N N . GLN A 1 106 ? 3.346 -13.961 -13.773 1 57.22 106 GLN A N 1
ATOM 830 C CA . GLN A 1 106 ? 2.939 -12.68 -14.328 1 57.22 106 GLN A CA 1
ATOM 831 C C . GLN A 1 106 ? 2.771 -11.633 -13.227 1 57.22 106 GLN A C 1
ATOM 833 O O . GLN A 1 106 ? 2.152 -10.586 -13.438 1 57.22 106 GLN A O 1
ATOM 838 N N . SER A 1 107 ? 3.547 -11.297 -12.422 1 64 107 SER A N 1
ATOM 839 C CA . SER A 1 107 ? 3.92 -10.305 -11.422 1 64 107 SER A CA 1
ATOM 840 C C . SER A 1 107 ? 2.713 -9.492 -10.977 1 64 107 SER A C 1
ATOM 842 O O . SER A 1 107 ? 1.618 -9.641 -11.523 1 64 107 SER A O 1
ATOM 844 N N . PHE A 1 108 ? 2.73 -8.703 -10.031 1 76.62 108 PHE A N 1
ATOM 845 C CA . PHE A 1 108 ? 1.862 -7.758 -9.336 1 76.62 108 PHE A CA 1
ATOM 846 C C . PHE A 1 108 ? 1.636 -6.512 -10.18 1 76.62 108 PHE A C 1
ATOM 848 O O . PHE A 1 108 ? 2.572 -5.988 -10.789 1 76.62 108 PHE A O 1
ATOM 855 N N . ARG A 1 109 ? 0.353 -6.32 -10.422 1 84.31 109 ARG A N 1
ATOM 856 C CA . ARG A 1 109 ? 0.075 -4.969 -10.891 1 84.31 109 ARG A CA 1
ATOM 857 C C . ARG A 1 109 ? -0.504 -4.105 -9.773 1 84.31 109 ARG A C 1
ATOM 859 O O . ARG A 1 109 ? -1.414 -4.535 -9.062 1 84.31 109 ARG A O 1
ATOM 866 N N . VAL A 1 110 ? 0.091 -2.973 -9.625 1 89.62 110 VAL A N 1
ATOM 867 C CA . VAL A 1 110 ? -0.301 -2.131 -8.5 1 89.62 110 VAL A CA 1
ATOM 868 C C . VAL A 1 110 ? -0.664 -0.735 -9 1 89.62 110 VAL A C 1
ATOM 870 O O . VAL A 1 110 ? -0.083 -0.246 -9.977 1 89.62 110 VAL A O 1
ATOM 873 N N . SER A 1 111 ? -1.585 -0.177 -8.312 1 91.62 111 SER A N 1
ATOM 874 C CA . SER A 1 111 ? -1.934 1.229 -8.492 1 91.62 111 SER A CA 1
ATOM 875 C C . SER A 1 111 ? -2.334 1.874 -7.172 1 91.62 111 SER A C 1
ATOM 877 O O . SER A 1 111 ? -2.953 1.229 -6.32 1 91.62 111 SER A O 1
ATOM 879 N N . SER A 1 112 ? -1.946 3.053 -7.023 1 90.69 112 SER A N 1
ATOM 880 C CA . SER A 1 112 ? -2.297 3.816 -5.828 1 90.69 112 SER A CA 1
ATOM 881 C C . SER A 1 112 ? -2.822 5.199 -6.191 1 90.69 112 SER A C 1
ATOM 883 O O . SER A 1 112 ? -2.387 5.797 -7.18 1 90.69 112 SER A O 1
ATOM 885 N N . ARG A 1 113 ? -3.76 5.707 -5.367 1 86.06 113 ARG A N 1
ATOM 886 C CA . ARG A 1 113 ? -4.289 7.055 -5.539 1 86.06 113 ARG A CA 1
ATOM 887 C C . ARG A 1 113 ? -4.289 7.816 -4.215 1 86.06 113 ARG A C 1
ATOM 889 O O . ARG A 1 113 ? -4.574 7.242 -3.164 1 86.06 113 ARG A O 1
ATOM 896 N N . CYS A 1 114 ? -3.846 9.102 -4.34 1 78.75 114 CYS A N 1
ATOM 897 C CA . CYS A 1 114 ? -3.887 10.008 -3.191 1 78.75 114 CYS A CA 1
ATOM 898 C C . CYS A 1 114 ? -4.945 11.086 -3.383 1 78.75 114 CYS A C 1
ATOM 900 O O . CYS A 1 114 ? -5.215 11.5 -4.512 1 78.75 114 CYS A O 1
ATOM 902 N N . LEU A 1 115 ? -5.59 11.523 -2.297 1 68.44 115 LEU A N 1
ATOM 903 C CA . LEU A 1 115 ? -6.688 12.477 -2.381 1 68.44 115 LEU A CA 1
ATOM 904 C C . LEU A 1 115 ? -6.168 13.906 -2.33 1 68.44 115 LEU A C 1
ATOM 906 O O . LEU A 1 115 ? -6.832 14.836 -2.797 1 68.44 115 LEU A O 1
ATOM 910 N N . TRP A 1 116 ? -5.051 14.211 -1.807 1 65.25 116 TRP A N 1
ATOM 911 C CA . TRP A 1 116 ? -4.766 15.586 -1.403 1 65.25 116 TRP A CA 1
ATOM 912 C C . TRP A 1 116 ? -3.828 16.266 -2.398 1 65.25 116 TRP A C 1
ATOM 914 O O . TRP A 1 116 ? -4.129 17.344 -2.904 1 65.25 116 TRP A O 1
ATOM 924 N N . ASP A 1 117 ? -2.592 16.062 -2.213 1 64.5 117 ASP A N 1
ATOM 925 C CA . ASP A 1 117 ? -1.633 16.891 -2.938 1 64.5 117 ASP A CA 1
ATOM 926 C C . ASP A 1 117 ? -0.833 16.047 -3.938 1 64.5 117 ASP A C 1
ATOM 928 O O . ASP A 1 117 ? 0.122 15.367 -3.561 1 64.5 117 ASP A O 1
ATOM 932 N N . LYS A 1 118 ? -1.175 16.297 -5.055 1 70.88 118 LYS A N 1
ATOM 933 C CA . LYS A 1 118 ? -0.462 15.602 -6.121 1 70.88 118 LYS A CA 1
ATOM 934 C C . LYS A 1 118 ? 0.889 16.266 -6.398 1 70.88 118 LYS A C 1
ATOM 936 O O . LYS A 1 118 ? 1.778 15.633 -6.98 1 70.88 118 LYS A O 1
ATOM 941 N N . ALA A 1 119 ? 1.136 17.453 -5.805 1 77.56 119 ALA A N 1
ATOM 942 C CA . ALA A 1 119 ? 2.359 18.156 -6.16 1 77.56 119 ALA A CA 1
ATOM 943 C C . ALA A 1 119 ? 3.527 17.719 -5.285 1 77.56 119 ALA A C 1
ATOM 945 O O . ALA A 1 119 ? 4.68 17.719 -5.727 1 77.56 119 ALA A O 1
ATOM 946 N N . PHE A 1 120 ? 3.244 17.359 -4.047 1 85.88 120 PHE A N 1
ATOM 947 C CA . PHE A 1 120 ? 4.352 17.125 -3.127 1 85.88 120 PHE A CA 1
ATOM 948 C C . PHE A 1 120 ? 4.355 15.68 -2.633 1 85.88 120 PHE A C 1
ATOM 950 O O . PHE A 1 120 ? 5.383 15.18 -2.17 1 85.88 120 PHE A O 1
ATOM 957 N N . ASP A 1 121 ? 3.189 15.094 -2.744 1 87.44 121 ASP A N 1
ATOM 958 C CA . ASP A 1 121 ? 3.146 13.68 -2.377 1 87.44 121 ASP A CA 1
ATOM 959 C C . ASP A 1 121 ? 3.855 12.82 -3.42 1 87.44 121 ASP A C 1
ATOM 961 O O . ASP A 1 121 ? 3.818 13.125 -4.613 1 87.44 121 ASP A O 1
ATOM 965 N N . ASN A 1 122 ? 4.602 11.867 -3.018 1 90.94 122 ASN A N 1
ATOM 966 C CA . ASN A 1 122 ? 5.34 10.992 -3.924 1 90.94 122 ASN A CA 1
ATOM 967 C C . ASN A 1 122 ? 5.406 9.562 -3.395 1 90.94 122 ASN A C 1
ATOM 969 O O . ASN A 1 122 ? 4.953 9.289 -2.283 1 90.94 122 ASN A O 1
ATOM 973 N N . CYS A 1 123 ? 5.844 8.68 -4.277 1 93.19 123 CYS A N 1
ATOM 974 C CA . CYS A 1 123 ? 5.973 7.277 -3.906 1 93.19 123 CYS A CA 1
ATOM 975 C C . CYS A 1 123 ? 7.199 6.648 -4.559 1 93.19 123 CYS A C 1
ATOM 977 O O . CYS A 1 123 ? 7.68 7.137 -5.582 1 93.19 123 CYS A O 1
ATOM 979 N N . ALA A 1 124 ? 7.727 5.691 -3.963 1 95.5 124 ALA A N 1
ATOM 980 C CA . ALA A 1 124 ? 8.82 4.879 -4.484 1 95.5 124 ALA A CA 1
ATOM 981 C C . ALA A 1 124 ? 8.5 3.391 -4.371 1 95.5 124 ALA A C 1
ATOM 983 O O . ALA A 1 124 ? 7.836 2.961 -3.426 1 95.5 124 ALA A O 1
ATOM 984 N N . THR A 1 125 ? 8.992 2.639 -5.402 1 94.75 125 THR A N 1
ATOM 985 C CA . THR A 1 125 ? 8.719 1.208 -5.43 1 94.75 125 THR A CA 1
ATOM 986 C C . THR A 1 125 ? 9.984 0.418 -5.738 1 94.75 125 THR A C 1
ATOM 988 O O . THR A 1 125 ? 10.797 0.837 -6.562 1 94.75 125 THR A O 1
ATOM 991 N N . ALA A 1 126 ? 10.094 -0.655 -5.07 1 95.75 126 ALA A N 1
ATOM 992 C CA . ALA A 1 126 ? 11.164 -1.611 -5.32 1 95.75 126 ALA A CA 1
ATOM 993 C C . ALA A 1 126 ? 10.641 -3.043 -5.32 1 95.75 126 ALA A C 1
ATOM 995 O O . ALA A 1 126 ? 9.781 -3.393 -4.508 1 95.75 126 ALA A O 1
ATOM 996 N N . GLU A 1 127 ? 11.164 -3.773 -6.23 1 91.94 127 GLU A N 1
ATOM 997 C CA . GLU A 1 127 ? 10.758 -5.168 -6.355 1 91.94 127 GLU A CA 1
ATOM 998 C C . GLU A 1 127 ? 11.945 -6.109 -6.238 1 91.94 127 GLU A C 1
ATOM 1000 O O . GLU A 1 127 ? 13.055 -5.773 -6.668 1 91.94 127 GLU A O 1
ATOM 1005 N N . TRP A 1 128 ? 11.648 -7.219 -5.613 1 91.81 128 TRP A N 1
ATOM 1006 C CA . TRP A 1 128 ? 12.625 -8.305 -5.527 1 91.81 128 TRP A CA 1
ATOM 1007 C C . TRP A 1 128 ? 12.008 -9.617 -5.992 1 91.81 128 TRP A C 1
ATOM 1009 O O . TRP A 1 128 ? 10.875 -9.945 -5.629 1 91.81 128 TRP A O 1
ATOM 1019 N N . ARG A 1 129 ? 12.789 -10.281 -6.773 1 86.62 129 ARG A N 1
ATOM 1020 C CA . ARG A 1 129 ? 12.352 -11.586 -7.25 1 86.62 129 ARG A CA 1
ATOM 1021 C C . ARG A 1 129 ? 13.414 -12.656 -6.965 1 86.62 129 ARG A C 1
ATOM 1023 O O . ARG A 1 129 ? 14.602 -12.438 -7.219 1 86.62 129 ARG A O 1
ATOM 1030 N N . HIS A 1 130 ? 12.773 -13.68 -6.516 1 82.31 130 HIS A N 1
ATOM 1031 C CA . HIS A 1 130 ? 13.672 -14.805 -6.316 1 82.31 130 HIS A CA 1
ATOM 1032 C C . HIS A 1 130 ? 14.195 -15.336 -7.645 1 82.31 130 HIS A C 1
ATOM 1034 O O . HIS A 1 130 ? 13.43 -15.5 -8.602 1 82.31 130 HIS A O 1
ATOM 1040 N N . PRO A 1 131 ? 15.469 -15.602 -7.781 1 73.69 131 PRO A N 1
ATOM 1041 C CA . PRO A 1 131 ? 16.031 -16.094 -9.039 1 73.69 131 PRO A CA 1
ATOM 1042 C C . PRO A 1 131 ? 15.359 -17.391 -9.516 1 73.69 131 PRO A C 1
ATOM 1044 O O . PRO A 1 131 ? 15.227 -17.609 -10.719 1 73.69 131 PRO A O 1
ATOM 1047 N N . GLY A 1 132 ? 14.828 -18.219 -8.633 1 71.69 132 GLY A N 1
ATOM 1048 C CA . GLY A 1 132 ? 14.148 -19.453 -9.008 1 71.69 132 GLY A CA 1
ATOM 1049 C C . GLY A 1 132 ? 12.664 -19.25 -9.273 1 71.69 132 GLY A C 1
ATOM 1050 O O . GLY A 1 132 ? 11.953 -20.219 -9.562 1 71.69 132 GLY A O 1
ATOM 1051 N N . GLY A 1 133 ? 12.266 -18 -9.219 1 68.81 133 GLY A N 1
ATOM 1052 C CA . GLY A 1 133 ? 10.945 -17.578 -9.641 1 68.81 133 GLY A CA 1
ATOM 1053 C C . GLY A 1 133 ? 9.852 -17.969 -8.664 1 68.81 133 GLY A C 1
ATOM 1054 O O . GLY A 1 133 ? 8.664 -17.875 -8.984 1 68.81 133 GLY A O 1
ATOM 1055 N N . LYS A 1 134 ? 10.125 -18.312 -7.465 1 73.69 134 LYS A N 1
ATOM 1056 C CA . LYS A 1 134 ? 9.094 -18.844 -6.578 1 73.69 134 LYS A CA 1
ATOM 1057 C C . LYS A 1 134 ? 8.531 -17.766 -5.668 1 73.69 134 LYS A C 1
ATOM 1059 O O . LYS A 1 134 ? 7.418 -17.891 -5.156 1 73.69 134 LYS A O 1
ATOM 1064 N N . LEU A 1 135 ? 9.406 -16.75 -5.414 1 81.25 135 LEU A N 1
ATOM 1065 C CA . LEU A 1 135 ? 8.984 -15.727 -4.461 1 81.25 135 LEU A CA 1
ATOM 1066 C C . LEU A 1 135 ? 9.148 -14.336 -5.051 1 81.25 135 LEU A C 1
ATOM 1068 O O . LEU A 1 135 ? 10.133 -14.062 -5.742 1 81.25 135 LEU A O 1
ATOM 1072 N N . ILE A 1 136 ? 8.289 -13.508 -4.734 1 85.81 136 ILE A N 1
ATOM 1073 C CA . ILE A 1 136 ? 8.383 -12.109 -5.137 1 85.81 136 ILE A CA 1
ATOM 1074 C C . ILE A 1 136 ? 8.031 -11.203 -3.953 1 85.81 136 ILE A C 1
ATOM 1076 O O . ILE A 1 136 ? 7.156 -11.547 -3.148 1 85.81 136 ILE A O 1
ATOM 1080 N N . ALA A 1 137 ? 8.727 -10.172 -3.869 1 90.38 137 ALA A N 1
ATOM 1081 C CA . ALA A 1 137 ? 8.445 -9.164 -2.857 1 90.38 137 ALA A CA 1
ATOM 1082 C C . ALA A 1 137 ? 8.391 -7.77 -3.475 1 90.38 137 ALA A C 1
ATOM 1084 O O . ALA A 1 137 ? 9.211 -7.43 -4.332 1 90.38 137 ALA A O 1
ATOM 1085 N N . LEU A 1 138 ? 7.43 -7.047 -3.08 1 92.62 138 LEU A N 1
ATOM 1086 C CA . LEU A 1 138 ? 7.25 -5.664 -3.502 1 92.62 138 LEU A CA 1
ATOM 1087 C C . LEU A 1 138 ? 7.238 -4.727 -2.299 1 92.62 138 LEU A C 1
ATOM 1089 O O . LEU A 1 138 ? 6.477 -4.934 -1.351 1 92.62 138 LEU A O 1
ATOM 1093 N N . ALA A 1 139 ? 8.125 -3.764 -2.33 1 96.19 139 ALA A N 1
ATOM 1094 C CA . ALA A 1 139 ? 8.156 -2.727 -1.303 1 96.19 139 ALA A CA 1
ATOM 1095 C C . ALA A 1 139 ? 7.777 -1.366 -1.883 1 96.19 139 ALA A C 1
ATOM 1097 O O . ALA A 1 139 ? 8.227 -1.002 -2.973 1 96.19 139 ALA A O 1
ATOM 1098 N N . MET A 1 140 ? 6.969 -0.673 -1.134 1 96.25 140 MET A N 1
ATOM 1099 C CA . MET A 1 140 ? 6.547 0.665 -1.537 1 96.25 140 MET A CA 1
ATOM 1100 C C . MET A 1 140 ? 6.676 1.648 -0.38 1 96.25 140 MET A C 1
ATOM 1102 O O . MET A 1 140 ? 6.375 1.31 0.766 1 96.25 140 MET A O 1
ATOM 1106 N N . CYS A 1 141 ? 7.094 2.836 -0.694 1 96.38 141 CYS A N 1
ATOM 1107 C CA . CYS A 1 141 ? 7.129 3.926 0.274 1 96.38 141 CYS A CA 1
ATOM 1108 C C . CYS A 1 141 ? 6.301 5.109 -0.205 1 96.38 141 CYS A C 1
ATOM 1110 O O . CYS A 1 141 ? 6.582 5.688 -1.256 1 96.38 141 CYS A O 1
ATOM 1112 N N . PHE A 1 142 ? 5.324 5.414 0.586 1 94.44 142 PHE A N 1
ATOM 1113 C CA . PHE A 1 142 ? 4.523 6.605 0.318 1 94.44 142 PHE A CA 1
ATOM 1114 C C . PHE A 1 142 ? 4.984 7.773 1.185 1 94.44 142 PHE A C 1
ATOM 1116 O O . PHE A 1 142 ? 5.164 7.621 2.395 1 94.44 142 PHE A O 1
ATOM 1123 N N . ALA A 1 143 ? 5.176 8.883 0.531 1 93.31 143 ALA A N 1
ATOM 1124 C CA . ALA A 1 143 ? 5.523 10.109 1.234 1 93.31 143 ALA A CA 1
ATOM 1125 C C . ALA A 1 143 ? 4.445 11.172 1.044 1 93.31 143 ALA A C 1
ATOM 1127 O O . ALA A 1 143 ? 4.215 11.641 -0.074 1 93.31 143 ALA A O 1
ATOM 1128 N N . LEU A 1 144 ? 3.863 11.57 2.148 1 89.56 144 LEU A N 1
ATOM 1129 C CA . LEU A 1 144 ? 2.779 12.547 2.098 1 89.56 144 LEU A CA 1
ATOM 1130 C C . LEU A 1 144 ? 3.184 13.844 2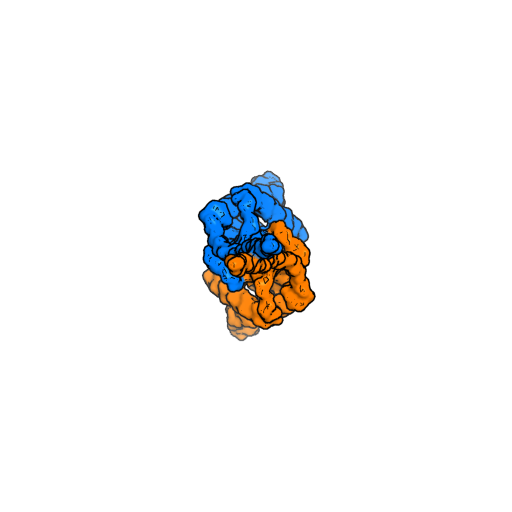.791 1 89.56 144 LEU A C 1
ATOM 1132 O O . LEU A 1 144 ? 3.531 13.836 3.975 1 89.56 144 LEU A O 1
ATOM 1136 N N . TYR A 1 145 ? 3.092 14.844 1.979 1 87 145 TYR A N 1
ATOM 1137 C CA . TYR A 1 145 ? 3.49 16.156 2.492 1 87 145 TYR A CA 1
ATOM 1138 C C . TYR A 1 145 ? 2.367 16.781 3.311 1 87 145 TYR A C 1
ATOM 1140 O O . TYR A 1 145 ? 1.203 16.75 2.906 1 87 145 TYR A O 1
ATOM 1148 N N . TYR A 1 146 ? 2.691 17.25 4.539 1 78 146 TYR A N 1
ATOM 1149 C CA . TYR A 1 146 ? 1.696 17.953 5.348 1 78 146 TYR A CA 1
ATOM 1150 C C . TYR A 1 146 ? 2.176 19.344 5.715 1 78 146 TYR A C 1
ATOM 1152 O O . TYR A 1 146 ? 3.377 19.578 5.875 1 78 146 TYR A O 1
ATOM 1160 N N . GLU A 1 147 ? 1.314 20.25 5.551 1 66.12 147 GLU A N 1
ATOM 1161 C CA . GLU A 1 147 ? 1.594 21.641 5.922 1 66.12 147 GLU A CA 1
ATOM 1162 C C . GLU A 1 147 ? 1.349 21.875 7.41 1 66.12 147 GLU A C 1
ATOM 1164 O O . GLU A 1 147 ? 0.486 21.219 8.008 1 66.12 147 GLU A O 1
ATOM 1169 N N . MET B 1 1 ? -2.543 71.562 26.391 1 29.38 1 MET B N 1
ATOM 1170 C CA . MET B 1 1 ? -2.43 70.25 27 1 29.38 1 MET B CA 1
ATOM 1171 C C . MET B 1 1 ? -2.73 69.125 25.969 1 29.38 1 MET B C 1
ATOM 1173 O O . MET B 1 1 ? -3.812 69.125 25.391 1 29.38 1 MET B O 1
ATOM 1177 N N . ALA B 1 2 ? -1.635 68.688 25.281 1 38.97 2 ALA B N 1
ATOM 1178 C CA . ALA B 1 2 ? -1.489 67.75 24.172 1 38.97 2 ALA B CA 1
ATOM 1179 C C . ALA B 1 2 ? -2.086 66.375 24.516 1 38.97 2 ALA B C 1
ATOM 1181 O O . ALA B 1 2 ? -1.836 65.812 25.594 1 38.97 2 ALA B O 1
ATOM 1182 N N . ASP B 1 3 ? -3.283 66.125 24.047 1 35.81 3 ASP B N 1
ATOM 1183 C CA . ASP B 1 3 ? -4.02 64.875 24.203 1 35.81 3 ASP B CA 1
ATOM 1184 C C . ASP B 1 3 ? -3.172 63.688 23.766 1 35.81 3 ASP B C 1
ATOM 1186 O O . ASP B 1 3 ? -2.701 63.625 22.625 1 35.81 3 ASP B O 1
ATOM 1190 N N . ALA B 1 4 ? -2.404 63.094 24.719 1 38.25 4 ALA B N 1
ATOM 1191 C CA . ALA B 1 4 ? -1.58 61.906 24.609 1 38.25 4 ALA B CA 1
ATOM 1192 C C . ALA B 1 4 ? -2.375 60.75 24.016 1 38.25 4 ALA B C 1
ATOM 1194 O O . ALA B 1 4 ? -3.367 60.312 24.594 1 38.25 4 ALA B O 1
ATOM 1195 N N . ASP B 1 5 ? -2.48 60.75 22.641 1 37.28 5 ASP B N 1
ATOM 1196 C CA . ASP B 1 5 ? -2.977 59.625 21.875 1 37.28 5 ASP B CA 1
ATOM 1197 C C . ASP B 1 5 ? -2.396 58.312 22.406 1 37.28 5 ASP B C 1
ATOM 1199 O O . ASP B 1 5 ? -1.186 58.094 22.328 1 37.28 5 ASP B O 1
ATOM 1203 N N . THR B 1 6 ? -2.818 57.906 23.609 1 36.25 6 THR B N 1
ATOM 1204 C CA . THR B 1 6 ? -2.447 56.594 24.094 1 36.25 6 THR B CA 1
ATOM 1205 C C . THR B 1 6 ? -2.639 55.531 23 1 36.25 6 THR B C 1
ATOM 1207 O O . THR B 1 6 ? -3.754 55.344 22.5 1 36.25 6 THR B O 1
ATOM 1210 N N . GLY B 1 7 ? -1.703 55.438 22.047 1 34.25 7 GLY B N 1
ATOM 1211 C CA . GLY B 1 7 ? -1.602 54.375 21.078 1 34.25 7 GLY B CA 1
ATOM 1212 C C . GLY B 1 7 ? -2.023 53.031 21.641 1 34.25 7 GLY B C 1
ATOM 1213 O O . GLY B 1 7 ? -1.4 52.5 22.578 1 34.25 7 GLY B O 1
ATOM 1214 N N . GLY B 1 8 ? -3.35 52.812 21.734 1 36.25 8 GLY B N 1
ATOM 1215 C CA . GLY B 1 8 ? -3.943 51.531 22.141 1 36.25 8 GLY B CA 1
ATOM 1216 C C . GLY B 1 8 ? -3.188 50.344 21.625 1 36.25 8 GLY B C 1
ATOM 1217 O O . GLY B 1 8 ? -2.734 50.312 20.484 1 36.25 8 GLY B O 1
ATOM 1218 N N . VAL B 1 9 ? -2.373 49.75 22.516 1 34.62 9 VAL B N 1
ATOM 1219 C CA . VAL B 1 9 ? -1.691 48.5 22.266 1 34.62 9 VAL B CA 1
ATOM 1220 C C . VAL B 1 9 ? -2.643 47.531 21.547 1 34.62 9 VAL B C 1
ATOM 1222 O O . VAL B 1 9 ? -3.789 47.344 21.969 1 34.62 9 VAL B O 1
ATOM 1225 N N . GLU B 1 10 ? -2.67 47.594 20.234 1 37.56 10 GLU B N 1
ATOM 1226 C CA . GLU B 1 10 ? -3.438 46.562 19.516 1 37.56 10 GLU B CA 1
ATOM 1227 C C . GLU B 1 10 ? -3.225 45.188 20.125 1 37.56 10 GLU B C 1
ATOM 1229 O O . GLU B 1 10 ? -2.098 44.812 20.469 1 37.56 10 GLU B O 1
ATOM 1234 N N . PRO B 1 11 ? -4.223 44.594 20.797 1 35.44 11 PRO B N 1
ATOM 1235 C CA . PRO B 1 11 ? -4.078 43.25 21.328 1 35.44 11 PRO B CA 1
ATOM 1236 C C . PRO B 1 11 ? -3.416 42.281 20.344 1 35.44 11 PRO B C 1
ATOM 1238 O O . PRO B 1 11 ? -3.613 42.406 19.125 1 35.44 11 PRO B O 1
ATOM 1241 N N . VAL B 1 12 ? -2.18 42.031 20.547 1 32.81 12 VAL B N 1
ATOM 1242 C CA . VAL B 1 12 ? -1.54 40.938 19.797 1 32.81 12 VAL B CA 1
ATOM 1243 C C . VAL B 1 12 ? -2.4 39.688 19.859 1 32.81 12 VAL B C 1
ATOM 1245 O O . VAL B 1 12 ? -2.732 39.219 20.953 1 32.81 12 VAL B O 1
ATOM 1248 N N . LYS B 1 13 ? -3.27 39.469 19 1 33.81 13 LYS B N 1
ATOM 1249 C CA . LYS B 1 13 ? -3.955 38.188 18.922 1 33.81 13 LYS B CA 1
ATOM 1250 C C . LYS B 1 13 ? -2.963 37.031 18.984 1 33.81 13 LYS B C 1
ATOM 1252 O O . LYS B 1 13 ? -2.014 36.969 18.188 1 33.81 13 LYS B O 1
ATOM 1257 N N . ILE B 1 14 ? -2.529 36.656 20.094 1 32.56 14 ILE B N 1
ATOM 1258 C CA . ILE B 1 14 ? -1.784 35.406 20.219 1 32.56 14 ILE B CA 1
ATOM 1259 C C . ILE B 1 14 ? -2.432 34.312 19.344 1 32.56 14 ILE B C 1
ATOM 1261 O O . ILE B 1 14 ? -3.615 34.031 19.516 1 32.56 14 ILE B O 1
ATOM 1265 N N . TYR B 1 15 ? -2.164 34.219 18.125 1 33.78 15 TYR B N 1
ATOM 1266 C CA . TYR B 1 15 ? -2.547 33.031 17.406 1 33.78 15 TYR B CA 1
ATOM 1267 C C . TYR B 1 15 ? -2.23 31.781 18.234 1 33.78 15 TYR B C 1
ATOM 1269 O O . TYR B 1 15 ? -1.1 31.609 18.688 1 33.78 15 TYR B O 1
ATOM 1277 N N . GLU B 1 16 ? -2.891 31.484 19.375 1 33.91 16 GLU B N 1
ATOM 1278 C CA . GLU B 1 16 ? -2.766 30.203 20.047 1 33.91 16 GLU B CA 1
ATOM 1279 C C . GLU B 1 16 ? -2.365 29.094 19.078 1 33.91 16 GLU B C 1
ATOM 1281 O O . GLU B 1 16 ? -2.869 29.031 17.953 1 33.91 16 GLU B O 1
ATOM 1286 N N . ASN B 1 17 ? -1.105 28.703 18.922 1 39.44 17 ASN B N 1
ATOM 1287 C CA . ASN B 1 17 ? -0.772 27.438 18.281 1 39.44 17 ASN B CA 1
ATOM 1288 C C . ASN B 1 17 ? -1.965 26.484 18.266 1 39.44 17 ASN B C 1
ATOM 1290 O O . ASN B 1 17 ? -2.602 26.266 19.297 1 39.44 17 ASN B O 1
ATOM 1294 N N . THR B 1 18 ? -2.912 26.609 17.484 1 43.88 18 THR B N 1
ATOM 1295 C CA . THR B 1 18 ? -4.102 25.766 17.453 1 43.88 18 THR B CA 1
ATOM 1296 C C . THR B 1 18 ? -3.801 24.391 18.047 1 43.88 18 THR B C 1
ATOM 1298 O O . THR B 1 18 ? -2.865 23.719 17.609 1 43.88 18 THR B O 1
ATOM 1301 N N . PHE B 1 19 ? -3.836 24.062 19.344 1 46.31 19 PHE B N 1
ATOM 1302 C CA . PHE B 1 19 ? -3.873 22.812 20.094 1 46.31 19 PHE B CA 1
ATOM 1303 C C . PHE B 1 19 ? -4.137 21.625 19.156 1 46.31 19 PHE B C 1
ATOM 1305 O O . PHE B 1 19 ? -4.902 21.75 18.203 1 46.31 19 PHE B O 1
ATOM 1312 N N . ARG B 1 20 ? -3.033 20.891 18.75 1 51.78 20 ARG B N 1
ATOM 1313 C CA . ARG B 1 20 ? -3.156 19.609 18.078 1 51.78 20 ARG B CA 1
ATOM 1314 C C . ARG B 1 20 ? -4.457 18.906 18.469 1 51.78 20 ARG B C 1
ATOM 1316 O O . ARG B 1 20 ? -4.559 18.328 19.547 1 51.78 20 ARG B O 1
ATOM 1323 N N . LEU B 1 21 ? -5.539 19.438 18.156 1 61.12 21 LEU B N 1
ATOM 1324 C CA . LEU B 1 21 ? -6.805 18.844 18.562 1 61.12 21 LEU B CA 1
ATOM 1325 C C . LEU B 1 21 ? -6.953 17.422 18 1 61.12 21 LEU B C 1
ATOM 1327 O O . LEU B 1 21 ? -6.652 17.188 16.844 1 61.12 21 LEU B O 1
ATOM 1331 N N . GLU B 1 22 ? -6.773 16.453 18.922 1 70.88 22 GLU B N 1
ATOM 1332 C CA . GLU B 1 22 ? -7.195 15.086 18.609 1 70.88 22 GLU B CA 1
ATOM 1333 C C . GLU B 1 22 ? -8.508 15.086 17.828 1 70.88 22 GLU B C 1
ATOM 1335 O O . GLU B 1 22 ? -9.359 15.953 18.031 1 70.88 22 GLU B O 1
ATOM 1340 N N . PRO B 1 23 ? -8.469 14.383 16.766 1 74.44 23 PRO B N 1
ATOM 1341 C CA . PRO B 1 23 ? -9.758 14.289 16.062 1 74.44 23 PRO B CA 1
ATOM 1342 C C . PRO B 1 23 ? -10.891 13.844 17 1 74.44 23 PRO B C 1
ATOM 1344 O O . PRO B 1 23 ? -10.672 13.047 17.906 1 74.44 23 PRO B O 1
ATOM 1347 N N . THR B 1 24 ? -11.977 14.477 16.812 1 78.19 24 THR B N 1
ATOM 1348 C CA . THR B 1 24 ? -13.164 13.969 17.484 1 78.19 24 THR B CA 1
ATOM 1349 C C . THR B 1 24 ? -13.523 12.578 16.969 1 78.19 24 THR B C 1
ATOM 1351 O O . THR B 1 24 ? -12.984 12.125 15.953 1 78.19 24 THR B O 1
ATOM 1354 N N . GLU B 1 25 ? -14.32 11.789 17.688 1 77.62 25 GLU B N 1
ATOM 1355 C CA . GLU B 1 25 ? -14.742 10.461 17.266 1 77.62 25 GLU B CA 1
ATOM 1356 C C . GLU B 1 25 ? -15.359 10.492 15.867 1 77.62 25 GLU B C 1
ATOM 1358 O O . GLU B 1 25 ? -15.164 9.57 15.078 1 77.62 25 GLU B O 1
ATOM 1363 N N . GLU B 1 26 ? -16.031 11.617 15.57 1 77.94 26 GLU B N 1
ATOM 1364 C CA . GLU B 1 26 ? -16.703 11.758 14.281 1 77.94 26 GLU B CA 1
ATOM 1365 C C . GLU B 1 26 ? -15.703 12.023 13.164 1 77.94 26 GLU B C 1
ATOM 1367 O O . GLU B 1 26 ? -15.961 11.703 12 1 77.94 26 GLU B O 1
ATOM 1372 N N . GLN B 1 27 ? -14.602 12.547 13.562 1 82.06 27 GLN B N 1
ATOM 1373 C CA . GLN B 1 27 ? -13.609 12.93 12.57 1 82.06 27 GLN B CA 1
ATOM 1374 C C . GLN B 1 27 ? -12.594 11.812 12.344 1 82.06 27 GLN B C 1
ATOM 1376 O O . GLN B 1 27 ? -11.789 11.883 11.414 1 82.06 27 GLN B O 1
ATOM 1381 N N . ARG B 1 28 ? -12.766 10.773 13.133 1 87.44 28 ARG B N 1
ATOM 1382 C CA . ARG B 1 28 ? -11.789 9.695 13.023 1 87.44 28 ARG B CA 1
ATOM 1383 C C . ARG B 1 28 ? -12.094 8.789 11.836 1 87.44 28 ARG B C 1
ATOM 1385 O O . ARG B 1 28 ? -13.258 8.57 11.5 1 87.44 28 ARG B O 1
ATOM 1392 N N . PHE B 1 29 ? -11.047 8.406 11.32 1 92.75 29 PHE B N 1
ATOM 1393 C CA . PHE B 1 29 ? -11.172 7.418 10.25 1 92.75 29 PHE B CA 1
ATOM 1394 C C . PHE B 1 29 ? -11.852 6.152 10.766 1 92.75 29 PHE B C 1
ATOM 1396 O O . PHE B 1 29 ? -11.484 5.617 11.812 1 92.75 29 PHE B O 1
ATOM 1403 N N . LYS B 1 30 ? -12.891 5.746 10.039 1 94.94 30 LYS B N 1
ATOM 1404 C CA . LYS B 1 30 ? -13.625 4.535 10.391 1 94.94 30 LYS B CA 1
ATOM 1405 C C . LYS B 1 30 ? -13.266 3.381 9.461 1 94.94 30 LYS B C 1
ATOM 1407 O O . LYS B 1 30 ? -13.812 3.268 8.359 1 94.94 30 LYS B O 1
ATOM 1412 N N . PRO B 1 31 ? -12.461 2.43 9.93 1 95.75 31 PRO B N 1
ATOM 1413 C CA . PRO B 1 31 ? -11.977 1.357 9.062 1 95.75 31 PRO B CA 1
ATOM 1414 C C . PRO B 1 31 ? -13.109 0.495 8.5 1 95.75 31 PRO B C 1
ATOM 1416 O O . PRO B 1 31 ? -13.055 0.08 7.344 1 95.75 31 PRO B O 1
ATOM 1419 N N . SER B 1 32 ? -14.125 0.217 9.312 1 97.19 32 SER B N 1
ATOM 1420 C CA . SER B 1 32 ? -15.219 -0.648 8.875 1 97.19 32 SER B CA 1
ATOM 1421 C C . SER B 1 32 ? -15.945 -0.053 7.672 1 97.19 32 SER B C 1
ATOM 1423 O O . SER B 1 32 ? -16.344 -0.779 6.762 1 97.19 32 SER B O 1
ATOM 1425 N N . VAL B 1 33 ? -16.094 1.227 7.691 1 97.31 33 VAL B N 1
ATOM 1426 C CA . VAL B 1 33 ? -16.75 1.92 6.59 1 97.31 33 VAL B CA 1
ATOM 1427 C C . VAL B 1 33 ? -15.906 1.8 5.324 1 97.31 33 VAL B C 1
ATOM 1429 O O . VAL B 1 33 ? -16.422 1.487 4.25 1 97.31 33 VAL B O 1
ATOM 1432 N N . ALA B 1 34 ? -14.617 2.045 5.461 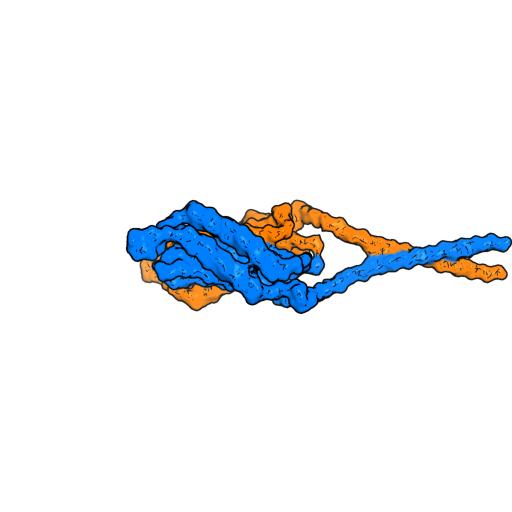1 97.5 34 ALA B N 1
ATOM 1433 C CA . ALA B 1 34 ? -13.711 1.956 4.32 1 97.5 34 ALA B CA 1
ATOM 1434 C C . ALA B 1 34 ? -13.656 0.534 3.77 1 97.5 34 ALA B C 1
ATOM 1436 O O . ALA B 1 34 ? -13.656 0.332 2.553 1 97.5 34 ALA B O 1
ATOM 1437 N N . VAL B 1 35 ? -13.688 -0.439 4.676 1 98 35 VAL B N 1
ATOM 1438 C CA . VAL B 1 35 ? -13.648 -1.84 4.266 1 98 35 VAL B CA 1
ATOM 1439 C C . VAL B 1 35 ? -14.891 -2.166 3.43 1 98 35 VAL B C 1
ATOM 1441 O O . VAL B 1 35 ? -14.773 -2.744 2.346 1 98 35 VAL B O 1
ATOM 1444 N N . ASN B 1 36 ? -15.969 -1.786 3.924 1 98.44 36 ASN B N 1
ATOM 1445 C CA . ASN B 1 36 ? -17.219 -2.092 3.217 1 98.44 36 ASN B CA 1
ATOM 1446 C C . ASN B 1 36 ? -17.25 -1.436 1.84 1 98.44 36 ASN B C 1
ATOM 1448 O O . ASN B 1 36 ? -17.641 -2.068 0.856 1 98.44 36 ASN B O 1
ATOM 1452 N N . ALA B 1 37 ? -16.844 -0.185 1.771 1 98.31 37 ALA B N 1
ATOM 1453 C CA . ALA B 1 37 ? -16.797 0.527 0.497 1 98.31 37 ALA B CA 1
ATOM 1454 C C . ALA B 1 37 ? -15.859 -0.163 -0.489 1 98.31 37 ALA B C 1
ATOM 1456 O O . ALA B 1 37 ? -16.188 -0.314 -1.668 1 98.31 37 ALA B O 1
ATOM 1457 N N . MET B 1 38 ? -14.703 -0.576 0.012 1 98.38 38 MET B N 1
ATOM 1458 C CA . MET B 1 38 ? -13.719 -1.216 -0.858 1 98.38 38 MET B CA 1
ATOM 1459 C C . MET B 1 38 ? -14.188 -2.604 -1.281 1 98.38 38 MET B C 1
ATOM 1461 O O . MET B 1 38 ? -14 -3.006 -2.43 1 98.38 38 MET B O 1
ATOM 1465 N N . LYS B 1 39 ? -14.836 -3.32 -0.388 1 97.88 39 LYS B N 1
ATOM 1466 C CA . LYS B 1 39 ? -15.375 -4.637 -0.729 1 97.88 39 LYS B CA 1
ATOM 1467 C C . LYS B 1 39 ? -16.406 -4.539 -1.854 1 97.88 39 LYS B C 1
ATOM 1469 O O . LYS B 1 39 ? -16.359 -5.312 -2.812 1 97.88 39 LYS B O 1
ATOM 1474 N N . GLU B 1 40 ? -17.25 -3.629 -1.691 1 97.69 40 GLU B N 1
ATOM 1475 C CA . GLU B 1 40 ? -18.281 -3.424 -2.709 1 97.69 40 GLU B CA 1
ATOM 1476 C C . GLU B 1 40 ? -17.656 -3.023 -4.043 1 97.69 40 GLU B C 1
ATOM 1478 O O . GLU B 1 40 ? -18.094 -3.49 -5.102 1 97.69 40 GLU B O 1
ATOM 1483 N N . THR B 1 41 ? -16.703 -2.154 -3.971 1 97.69 41 THR B N 1
ATOM 1484 C CA . THR B 1 41 ? -16.031 -1.701 -5.18 1 97.69 41 THR B CA 1
ATOM 1485 C C . THR B 1 41 ? -15.328 -2.865 -5.879 1 97.69 41 THR B C 1
ATOM 1487 O O . THR B 1 41 ? -15.461 -3.035 -7.094 1 97.69 41 THR B O 1
ATOM 1490 N N . LEU B 1 42 ? -14.602 -3.664 -5.109 1 96.19 42 LEU B N 1
ATOM 1491 C CA . LEU B 1 42 ? -13.898 -4.816 -5.656 1 96.19 42 LEU B CA 1
ATOM 1492 C C . LEU B 1 42 ? -14.875 -5.805 -6.285 1 96.19 42 LEU B C 1
ATOM 1494 O O . LEU B 1 42 ? -14.656 -6.273 -7.402 1 96.19 42 LEU B O 1
ATOM 1498 N N . GLU B 1 43 ? -15.922 -6.086 -5.598 1 94.38 43 GLU B N 1
ATOM 1499 C CA . GLU B 1 43 ? -16.922 -7.016 -6.109 1 94.38 43 GLU B CA 1
ATOM 1500 C C . GLU B 1 43 ? -17.516 -6.523 -7.43 1 94.38 43 GLU B C 1
ATOM 1502 O O . GLU B 1 43 ? -17.609 -7.285 -8.398 1 94.38 43 GLU B O 1
ATOM 1507 N N . ALA B 1 44 ? -17.812 -5.285 -7.473 1 94.38 44 ALA B N 1
ATOM 1508 C CA . ALA B 1 44 ? -18.438 -4.707 -8.656 1 94.38 44 ALA B CA 1
ATOM 1509 C C . ALA B 1 44 ? -17.453 -4.633 -9.82 1 94.38 44 ALA B C 1
ATOM 1511 O O . ALA B 1 44 ? -17.781 -5.031 -10.945 1 94.38 44 ALA B O 1
ATOM 1512 N N . SER B 1 45 ? -16.234 -4.168 -9.578 1 92.06 45 SER B N 1
ATOM 1513 C CA . SER B 1 45 ? -15.266 -3.898 -10.625 1 92.06 45 SER B CA 1
ATOM 1514 C C . SER B 1 45 ? -14.633 -5.188 -11.141 1 92.06 45 SER B C 1
ATOM 1516 O O . SER B 1 45 ? -14.477 -5.371 -12.344 1 92.06 45 SER B O 1
ATOM 1518 N N . MET B 1 46 ? -14.32 -6.062 -10.258 1 88.56 46 MET B N 1
ATOM 1519 C CA . MET B 1 46 ? -13.609 -7.281 -10.633 1 88.56 46 MET B CA 1
ATOM 1520 C C . MET B 1 46 ? -14.547 -8.273 -11.32 1 88.56 46 MET B C 1
ATOM 1522 O O . MET B 1 46 ? -14.148 -8.969 -12.25 1 88.56 46 MET B O 1
ATOM 1526 N N . SER B 1 47 ? -15.758 -8.273 -10.875 1 83.31 47 SER B N 1
ATOM 1527 C CA . SER B 1 47 ? -16.734 -9.164 -11.477 1 83.31 47 SER B CA 1
ATOM 1528 C C . SER B 1 47 ? -17.047 -8.75 -12.914 1 83.31 47 SER B C 1
ATOM 1530 O O . SER B 1 47 ? -17.234 -9.609 -13.781 1 83.31 47 SER B O 1
ATOM 1532 N N . TYR B 1 48 ? -17 -7.496 -13.117 1 78.25 48 TYR B N 1
ATOM 1533 C CA . TYR B 1 48 ? -17.297 -6.957 -14.445 1 78.25 48 TYR B CA 1
ATOM 1534 C C . TYR B 1 48 ? -16.203 -7.297 -15.438 1 78.25 48 TYR B C 1
ATOM 1536 O O . TYR B 1 48 ? -16.453 -7.469 -16.625 1 78.25 48 TYR B O 1
ATOM 1544 N N . THR B 1 49 ? -15 -7.43 -14.906 1 76.69 49 THR B N 1
ATOM 1545 C CA . THR B 1 49 ? -13.844 -7.641 -15.773 1 76.69 49 THR B CA 1
ATOM 1546 C C . THR B 1 49 ? -13.742 -9.109 -16.188 1 76.69 49 THR B C 1
ATOM 1548 O O . THR B 1 49 ? -13.031 -9.445 -17.141 1 76.69 49 THR B O 1
ATOM 1551 N N . LEU B 1 50 ? -14.539 -9.891 -15.562 1 75.81 50 LEU B N 1
ATOM 1552 C CA . LEU B 1 50 ? -14.484 -11.32 -15.844 1 75.81 50 LEU B CA 1
ATOM 1553 C C . LEU B 1 50 ? -15.453 -11.695 -16.969 1 75.81 50 LEU B C 1
ATOM 1555 O O . LEU B 1 50 ? -16.547 -11.141 -17.047 1 75.81 50 LEU B O 1
ATOM 1559 N N . GLU B 1 51 ? -14.852 -12.484 -17.938 1 72.25 51 GLU B N 1
ATOM 1560 C CA . GLU B 1 51 ? -15.703 -13.023 -18.984 1 72.25 51 GLU B CA 1
ATOM 1561 C C . GLU B 1 51 ? -16.172 -14.438 -18.641 1 72.25 51 GLU B C 1
ATOM 1563 O O . GLU B 1 51 ? -15.516 -15.148 -17.875 1 72.25 51 GLU B O 1
ATOM 1568 N N . LYS B 1 52 ? -17.422 -14.664 -19.125 1 71.81 52 LYS B N 1
ATOM 1569 C CA . LYS B 1 52 ? -17.938 -16.016 -18.953 1 71.81 52 LYS B CA 1
ATOM 1570 C C . LYS B 1 52 ? -17.797 -16.828 -20.234 1 71.81 52 LYS B C 1
ATOM 1572 O O . LYS B 1 52 ? -17.969 -16.297 -21.328 1 71.81 52 LYS B O 1
ATOM 1577 N N . ASP B 1 53 ? -17.219 -18.047 -19.938 1 70.69 53 ASP B N 1
ATOM 1578 C CA . ASP B 1 53 ? -17.172 -18.922 -21.109 1 70.69 53 ASP B CA 1
ATOM 1579 C C . ASP B 1 53 ? -18.547 -19.516 -21.406 1 70.69 53 ASP B C 1
ATOM 1581 O O . ASP B 1 53 ? -19.547 -19.125 -20.781 1 70.69 53 ASP B O 1
ATOM 1585 N N . GLU B 1 54 ? -18.547 -20.297 -22.516 1 76.31 54 GLU B N 1
ATOM 1586 C CA . GLU B 1 54 ? -19.797 -20.891 -22.969 1 76.31 54 GLU B CA 1
ATOM 1587 C C . GLU B 1 54 ? -20.484 -21.656 -21.844 1 76.31 54 GLU B C 1
ATOM 1589 O O . GLU B 1 54 ? -21.719 -21.75 -21.812 1 76.31 54 GLU B O 1
ATOM 1594 N N . GLY B 1 55 ? -19.703 -22.125 -20.906 1 77.94 55 GLY B N 1
ATOM 1595 C CA . GLY B 1 55 ? -20.203 -22.922 -19.797 1 77.94 55 GLY B CA 1
ATOM 1596 C C . GLY B 1 55 ? -20.562 -22.094 -18.594 1 77.94 55 GLY B C 1
ATOM 1597 O O . GLY B 1 55 ? -20.984 -22.641 -17.562 1 77.94 55 GLY B O 1
ATOM 1598 N N . GLY B 1 56 ? -20.453 -20.844 -18.75 1 71.94 56 GLY B N 1
ATOM 1599 C CA . GLY B 1 56 ? -20.828 -19.953 -17.672 1 71.94 56 GLY B CA 1
ATOM 1600 C C . GLY B 1 56 ? -19.719 -19.734 -16.656 1 71.94 56 GLY B C 1
ATOM 1601 O O . GLY B 1 56 ? -19.938 -19.125 -15.609 1 71.94 56 GLY B O 1
ATOM 1602 N N . GLN B 1 57 ? -18.609 -20.328 -17.062 1 67.62 57 GLN B N 1
ATOM 1603 C CA . GLN B 1 57 ? -17.5 -20.188 -16.109 1 67.62 57 GLN B CA 1
ATOM 1604 C C . GLN B 1 57 ? -16.672 -18.953 -16.422 1 67.62 57 GLN B C 1
ATOM 1606 O O . GLN B 1 57 ? -16.453 -18.609 -17.578 1 67.62 57 GLN B O 1
ATOM 1611 N N . TYR B 1 58 ? -16.359 -18.234 -15.398 1 66.31 58 TYR B N 1
ATOM 1612 C CA . TYR B 1 58 ? -15.555 -17.047 -15.57 1 66.31 58 TYR B CA 1
ATOM 1613 C C . TYR B 1 58 ? -14.164 -17.406 -16.109 1 66.31 58 TYR B C 1
ATOM 1615 O O . TYR B 1 58 ? -13.523 -18.328 -15.602 1 66.31 58 TYR B O 1
ATOM 1623 N N . VAL B 1 59 ? -14.031 -16.766 -17.312 1 65.94 59 VAL B N 1
ATOM 1624 C CA . VAL B 1 59 ? -12.727 -16.969 -17.938 1 65.94 59 VAL B CA 1
ATOM 1625 C C . VAL B 1 59 ? -11.977 -15.641 -18 1 65.94 59 VAL B C 1
ATOM 1627 O O . VAL B 1 59 ? -12.562 -14.617 -18.375 1 65.94 59 VAL B O 1
ATOM 1630 N N . TRP B 1 60 ? -11 -15.414 -17.078 1 66.06 60 TRP B N 1
ATOM 1631 C CA . TRP B 1 60 ? -10.078 -14.297 -17.266 1 66.06 60 TRP B CA 1
ATOM 1632 C C . TRP B 1 60 ? -8.648 -14.797 -17.453 1 66.06 60 TRP B C 1
ATOM 1634 O O . TRP B 1 60 ? -8.164 -15.625 -16.672 1 66.06 60 TRP B O 1
ATOM 1644 N N . GLU B 1 61 ? -8.219 -14.578 -18.734 1 67.88 61 GLU B N 1
ATOM 1645 C CA . GLU B 1 61 ? -6.785 -14.797 -18.891 1 67.88 61 GLU B CA 1
ATOM 1646 C C . GLU B 1 61 ? -5.98 -13.602 -18.391 1 67.88 61 GLU B C 1
ATOM 1648 O O . GLU B 1 61 ? -6.223 -12.461 -18.797 1 67.88 61 GLU B O 1
ATOM 1653 N N . TYR B 1 62 ? -5.34 -13.836 -17.328 1 68.31 62 TYR B N 1
ATOM 1654 C CA . TYR B 1 62 ? -4.516 -12.781 -16.75 1 68.31 62 TYR B CA 1
ATOM 1655 C C . TYR B 1 62 ? -3.588 -12.172 -17.781 1 68.31 62 TYR B C 1
ATOM 1657 O O . TYR B 1 62 ? -2.818 -12.891 -18.438 1 68.31 62 TYR B O 1
ATOM 1665 N N . ASP B 1 63 ? -3.834 -10.961 -18.203 1 75.38 63 ASP B N 1
ATOM 1666 C CA . ASP B 1 63 ? -2.973 -10.117 -19.031 1 75.38 63 ASP B CA 1
ATOM 1667 C C . ASP B 1 63 ? -2.412 -8.945 -18.219 1 75.38 63 ASP B C 1
ATOM 1669 O O . ASP B 1 63 ? -3.17 -8.148 -17.656 1 75.38 63 ASP B O 1
ATOM 1673 N N . ARG B 1 64 ? -1.137 -8.875 -18.219 1 73.81 64 ARG B N 1
ATOM 1674 C CA . ARG B 1 64 ? -0.44 -7.887 -17.406 1 73.81 64 ARG B CA 1
ATOM 1675 C C . ARG B 1 64 ? -0.965 -6.48 -17.672 1 73.81 64 ARG B C 1
ATOM 1677 O O . ARG B 1 64 ? -1.208 -5.715 -16.734 1 73.81 64 ARG B O 1
ATOM 1684 N N . GLU B 1 65 ? -1.072 -6.18 -18.906 1 80.38 65 GLU B N 1
ATOM 1685 C CA . GLU B 1 65 ? -1.531 -4.844 -19.281 1 80.38 65 GLU B CA 1
ATOM 1686 C C . GLU B 1 65 ? -2.967 -4.609 -18.812 1 80.38 65 GLU B C 1
ATOM 1688 O O . GLU B 1 65 ? -3.301 -3.525 -18.328 1 80.38 65 GLU B O 1
ATOM 1693 N N . GLU B 1 66 ? -3.725 -5.586 -18.969 1 83.12 66 GLU B N 1
ATOM 1694 C CA . GLU B 1 66 ? -5.109 -5.465 -18.531 1 83.12 66 GLU B CA 1
ATOM 1695 C C . GLU B 1 66 ? -5.199 -5.367 -17 1 83.12 66 GLU B C 1
ATOM 1697 O O . GLU B 1 66 ? -6.012 -4.609 -16.469 1 83.12 66 GLU B O 1
ATOM 1702 N N . ALA B 1 67 ? -4.359 -6.129 -16.391 1 86 67 ALA B N 1
ATOM 1703 C CA . ALA B 1 67 ? -4.348 -6.105 -14.922 1 86 67 ALA B CA 1
ATOM 1704 C C . ALA B 1 67 ? -3.932 -4.73 -14.398 1 86 67 ALA B C 1
ATOM 1706 O O . ALA B 1 67 ? -4.457 -4.262 -13.391 1 86 67 ALA B O 1
ATOM 1707 N N . ALA B 1 68 ? -3.02 -4.129 -15.133 1 88.56 68 ALA B N 1
ATOM 1708 C CA . ALA B 1 68 ? -2.576 -2.791 -14.742 1 88.56 68 ALA B CA 1
ATOM 1709 C C . ALA B 1 68 ? -3.713 -1.779 -14.867 1 88.56 68 ALA B C 1
ATOM 1711 O O . ALA B 1 68 ? -3.908 -0.946 -13.977 1 88.56 68 ALA B O 1
ATOM 1712 N N . ASP B 1 69 ? -4.422 -1.852 -15.953 1 91.25 69 ASP B N 1
ATOM 1713 C CA . ASP B 1 69 ? -5.559 -0.959 -16.172 1 91.25 69 ASP B CA 1
ATOM 1714 C C . ASP B 1 69 ? -6.641 -1.187 -15.109 1 91.25 69 ASP B C 1
ATOM 1716 O O . ASP B 1 69 ? -7.227 -0.229 -14.602 1 91.25 69 ASP B O 1
ATOM 1720 N N . VAL B 1 70 ? -6.848 -2.436 -14.828 1 91.06 70 VAL B N 1
ATOM 1721 C CA . VAL B 1 70 ? -7.852 -2.791 -13.828 1 91.06 70 VAL B CA 1
ATOM 1722 C C . VAL B 1 70 ? -7.445 -2.23 -12.469 1 91.06 70 VAL B C 1
ATOM 1724 O O . VAL B 1 70 ? -8.258 -1.622 -11.773 1 91.06 70 VAL B O 1
ATOM 1727 N N . ALA B 1 71 ? -6.203 -2.408 -12.133 1 93.06 71 ALA B N 1
ATOM 1728 C CA . ALA B 1 71 ? -5.723 -1.896 -10.852 1 93.06 71 ALA B CA 1
ATOM 1729 C C . ALA B 1 71 ? -5.895 -0.382 -10.766 1 93.06 71 ALA B C 1
ATOM 1731 O O . ALA B 1 71 ? -6.324 0.142 -9.734 1 93.06 71 ALA B O 1
ATOM 1732 N N . LYS B 1 72 ? -5.621 0.271 -11.82 1 94.56 72 LYS B N 1
ATOM 1733 C CA . LYS B 1 72 ? -5.77 1.723 -11.891 1 94.56 72 LYS B CA 1
ATOM 1734 C C . LYS B 1 72 ? -7.227 2.135 -11.711 1 94.56 72 LYS B C 1
ATOM 1736 O O . LYS B 1 72 ? -7.531 3.018 -10.898 1 94.56 72 LYS B O 1
ATOM 1741 N N . GLU B 1 73 ? -8.023 1.541 -12.406 1 94.75 73 GLU B N 1
ATOM 1742 C CA . GLU B 1 73 ? -9.453 1.866 -12.352 1 94.75 73 GLU B CA 1
ATOM 1743 C C . GLU B 1 73 ? -10.031 1.575 -10.969 1 94.75 73 GLU B C 1
ATOM 1745 O O . GLU B 1 73 ? -10.758 2.398 -10.406 1 94.75 73 GLU B O 1
ATOM 1750 N N . VAL B 1 74 ? -9.719 0.439 -10.453 1 96.06 74 VAL B N 1
ATOM 1751 C CA . VAL B 1 74 ? -10.25 0.038 -9.156 1 96.06 74 VAL B CA 1
ATOM 1752 C C . VAL B 1 74 ? -9.719 0.975 -8.07 1 96.06 74 VAL B C 1
ATOM 1754 O O . VAL B 1 74 ? -10.453 1.343 -7.148 1 96.06 74 VAL B O 1
ATOM 1757 N N . SER B 1 75 ? -8.508 1.344 -8.172 1 96.38 75 SER B N 1
ATOM 1758 C CA . SER B 1 75 ? -7.961 2.262 -7.18 1 96.38 75 SER B CA 1
ATOM 1759 C C . SER B 1 75 ? -8.68 3.605 -7.211 1 96.38 75 SER B C 1
ATOM 1761 O O . SER B 1 75 ? -8.945 4.199 -6.164 1 96.38 75 SER B O 1
ATOM 1763 N N . GLN B 1 76 ? -8.953 4.082 -8.375 1 95.81 76 GLN B N 1
ATOM 1764 C CA . GLN B 1 76 ? -9.703 5.328 -8.523 1 95.81 76 GLN B CA 1
ATOM 1765 C C . GLN B 1 76 ? -11.102 5.199 -7.938 1 95.81 76 GLN B C 1
ATOM 1767 O O . GLN B 1 76 ? -11.555 6.074 -7.195 1 95.81 76 GLN B O 1
ATOM 1772 N N . GLU B 1 77 ? -11.711 4.152 -8.242 1 96.69 77 GLU B N 1
ATOM 1773 C CA . GLU B 1 77 ? -13.07 3.93 -7.754 1 96.69 77 GLU B CA 1
ATOM 1774 C C . GLU B 1 77 ? -13.094 3.752 -6.238 1 96.69 77 GLU B C 1
ATOM 1776 O O . GLU B 1 77 ? -13.969 4.277 -5.559 1 96.69 77 GLU B O 1
ATOM 1781 N N . CYS B 1 78 ? -12.164 2.963 -5.703 1 97.19 78 CYS B N 1
ATOM 1782 C CA . CYS B 1 78 ? -12.055 2.812 -4.254 1 97.19 78 CYS B CA 1
ATOM 1783 C C . CYS B 1 78 ? -11.898 4.168 -3.578 1 97.19 78 CYS B C 1
ATOM 1785 O O . CYS B 1 78 ? -12.547 4.445 -2.57 1 97.19 78 CYS B O 1
ATOM 1787 N N . THR B 1 79 ? -11.062 4.977 -4.184 1 95.44 79 THR B N 1
ATOM 1788 C CA . THR B 1 79 ? -10.812 6.297 -3.621 1 95.44 79 THR B CA 1
ATOM 1789 C C . THR B 1 79 ? -12.102 7.113 -3.561 1 95.44 79 THR B C 1
ATOM 1791 O O . THR B 1 79 ? -12.438 7.668 -2.512 1 95.44 79 THR B O 1
ATOM 1794 N N . ALA B 1 80 ? -12.773 7.137 -4.625 1 95.69 80 ALA B N 1
ATOM 1795 C CA . ALA B 1 80 ? -14.008 7.91 -4.711 1 95.69 80 ALA B CA 1
ATOM 1796 C C . ALA B 1 80 ? -15.062 7.379 -3.738 1 95.69 80 ALA B C 1
ATOM 1798 O O . ALA B 1 80 ? -15.695 8.156 -3.021 1 95.69 80 ALA B O 1
ATOM 1799 N N . ARG B 1 81 ? -15.203 6.105 -3.643 1 96.94 81 ARG B N 1
ATOM 1800 C CA . ARG B 1 81 ? -16.25 5.492 -2.834 1 96.94 81 ARG B CA 1
ATOM 1801 C C . ARG B 1 81 ? -15.922 5.586 -1.348 1 96.94 81 ARG B C 1
ATOM 1803 O O . ARG B 1 81 ? -16.812 5.797 -0.521 1 96.94 81 ARG B O 1
ATOM 1810 N N . VAL B 1 82 ? -14.664 5.352 -1.007 1 96.62 82 VAL B N 1
ATOM 1811 C CA . VAL B 1 82 ? -14.25 5.484 0.386 1 96.62 82 VAL B CA 1
ATOM 1812 C C . VAL B 1 82 ? -14.469 6.918 0.857 1 96.62 82 VAL B C 1
ATOM 1814 O O . VAL B 1 82 ? -15.008 7.145 1.942 1 96.62 82 VAL B O 1
ATOM 1817 N N . LYS B 1 83 ? -14.078 7.828 0.036 1 93.94 83 LYS B N 1
ATOM 1818 C CA . LYS B 1 83 ? -14.258 9.234 0.374 1 93.94 83 LYS B CA 1
ATOM 1819 C C . LYS B 1 83 ? -15.734 9.578 0.565 1 93.94 83 LYS B C 1
ATOM 1821 O O . LYS B 1 83 ? -16.094 10.273 1.515 1 93.94 83 LYS B O 1
ATOM 1826 N N . ALA B 1 84 ? -16.5 9.125 -0.333 1 95.56 84 ALA B N 1
ATOM 1827 C CA . ALA B 1 84 ? -17.938 9.383 -0.268 1 95.56 84 ALA B CA 1
ATOM 1828 C C . ALA B 1 84 ? -18.547 8.766 0.984 1 95.56 84 ALA B C 1
ATOM 1830 O O . ALA B 1 84 ? -19.375 9.391 1.652 1 95.56 84 ALA B O 1
ATOM 1831 N N . ALA B 1 85 ? -18.172 7.555 1.336 1 95.81 85 ALA B N 1
ATOM 1832 C CA . ALA B 1 85 ? -18.734 6.816 2.463 1 95.81 85 ALA B CA 1
ATOM 1833 C C . ALA B 1 85 ? -18.312 7.438 3.791 1 95.81 85 ALA B C 1
ATOM 1835 O O . ALA B 1 85 ? -19.094 7.449 4.75 1 95.81 85 ALA B O 1
ATOM 1836 N N . LEU B 1 86 ? -17.141 7.914 3.855 1 93.56 86 LEU B N 1
ATOM 1837 C CA . LEU B 1 86 ? -16.625 8.469 5.098 1 93.56 86 LEU B CA 1
ATOM 1838 C C . LEU B 1 86 ? -17.078 9.914 5.285 1 93.56 86 LEU B C 1
ATOM 1840 O O . LEU B 1 86 ? -17.156 10.406 6.414 1 93.56 86 LEU B O 1
ATOM 1844 N N . GLY B 1 87 ? -17.344 10.602 4.223 1 90.5 87 GLY B N 1
ATOM 1845 C CA . GLY B 1 87 ? -17.609 12.031 4.281 1 90.5 87 GLY B CA 1
ATOM 1846 C C . GLY B 1 87 ? -16.359 12.867 4.363 1 90.5 87 GLY B C 1
ATOM 1847 O O . GLY B 1 87 ? -15.258 12.375 4.102 1 90.5 87 GLY B O 1
ATOM 1848 N N . GLU B 1 88 ? -16.484 14.109 4.637 1 82.5 88 GLU B N 1
ATOM 1849 C CA . GLU B 1 88 ? -15.344 15.016 4.703 1 82.5 88 GLU B CA 1
ATOM 1850 C C . GLU B 1 88 ? -14.398 14.633 5.836 1 82.5 88 GLU B C 1
ATOM 1852 O O . GLU B 1 88 ? -14.82 14.477 6.98 1 82.5 88 GLU B O 1
ATOM 1857 N N . GLN B 1 89 ? -13.195 14.391 5.461 1 85 89 GLN B N 1
ATOM 1858 C CA . GLN B 1 89 ? -12.125 14.102 6.41 1 85 89 GLN B CA 1
ATOM 1859 C C . GLN B 1 89 ? -11.008 15.133 6.301 1 85 89 GLN B C 1
ATOM 1861 O O . GLN B 1 89 ? -9.914 14.82 5.832 1 85 89 GLN B O 1
ATOM 1866 N N . PRO B 1 90 ? -11.211 16.297 6.855 1 81.56 90 PRO B N 1
ATOM 1867 C CA . PRO B 1 90 ? -10.289 17.406 6.582 1 81.56 90 PRO B CA 1
ATOM 1868 C C . PRO B 1 90 ? -8.914 17.203 7.223 1 81.56 90 PRO B C 1
ATOM 1870 O O . PRO B 1 90 ? -7.934 17.812 6.801 1 81.56 90 PRO B O 1
ATOM 1873 N N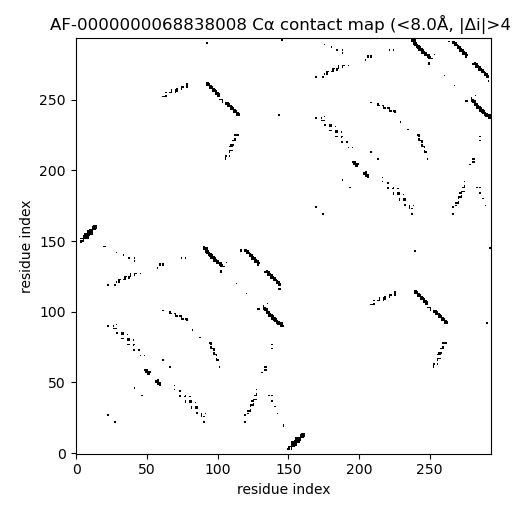 . ARG B 1 91 ? -8.812 16.359 8.211 1 85.31 91 ARG B N 1
ATOM 1874 C CA . ARG B 1 91 ? -7.535 16.219 8.906 1 85.31 91 ARG B CA 1
ATOM 1875 C C . ARG B 1 91 ? -6.883 14.875 8.562 1 85.31 91 ARG B C 1
ATOM 1877 O O . ARG B 1 91 ? -5.973 14.43 9.266 1 85.31 91 ARG B O 1
ATOM 1884 N N . TYR B 1 92 ? -7.371 14.211 7.551 1 89.12 92 TYR B N 1
ATOM 1885 C CA . TYR B 1 92 ? -6.773 12.953 7.109 1 89.12 92 TYR B CA 1
ATOM 1886 C C . TYR B 1 92 ? -6.348 13.039 5.648 1 89.12 92 TYR B C 1
ATOM 1888 O O . TYR B 1 92 ? -7.078 13.578 4.812 1 89.12 92 TYR B O 1
ATOM 1896 N N . LYS B 1 93 ? -5.172 12.586 5.43 1 89.38 93 LYS B N 1
ATOM 1897 C CA . LYS B 1 93 ? -4.793 12.195 4.074 1 89.38 93 LYS B CA 1
ATOM 1898 C C . LYS B 1 93 ? -5.043 10.711 3.838 1 89.38 93 LYS B C 1
ATOM 1900 O O . LYS B 1 93 ? -4.656 9.875 4.652 1 89.38 93 LYS B O 1
ATOM 1905 N N . LEU B 1 94 ? -5.719 10.469 2.773 1 92.06 94 LEU B N 1
ATOM 1906 C CA . LEU B 1 94 ? -6.043 9.086 2.459 1 92.06 94 LEU B CA 1
ATOM 1907 C C . LEU B 1 94 ? -5.246 8.602 1.252 1 92.06 94 LEU B C 1
ATOM 1909 O O . LEU B 1 94 ? -5.059 9.344 0.286 1 92.06 94 LEU B O 1
ATOM 1913 N N . ILE B 1 95 ? -4.746 7.383 1.313 1 94.25 95 ILE B N 1
ATOM 1914 C CA . ILE B 1 95 ? -4.148 6.684 0.182 1 94.25 95 ILE B CA 1
ATOM 1915 C C . ILE B 1 95 ? -4.898 5.375 -0.065 1 94.25 95 ILE B C 1
ATOM 1917 O O . ILE B 1 95 ? -4.988 4.527 0.827 1 94.25 95 ILE B O 1
ATOM 1921 N N . CYS B 1 96 ? -5.426 5.234 -1.271 1 95.5 96 CYS B N 1
ATOM 1922 C CA . CYS B 1 96 ? -5.992 3.953 -1.676 1 95.5 96 CYS B CA 1
ATOM 1923 C C . CYS B 1 96 ? -5.055 3.213 -2.621 1 95.5 96 CYS B C 1
ATOM 1925 O O . CYS B 1 96 ? -4.633 3.764 -3.641 1 95.5 96 CYS B O 1
ATOM 1927 N N . HIS B 1 97 ? -4.773 2.023 -2.234 1 94.5 97 HIS B N 1
ATOM 1928 C CA . HIS B 1 97 ? -3.805 1.181 -2.928 1 94.5 97 HIS B CA 1
ATOM 1929 C C . HIS B 1 97 ? -4.422 -0.159 -3.316 1 94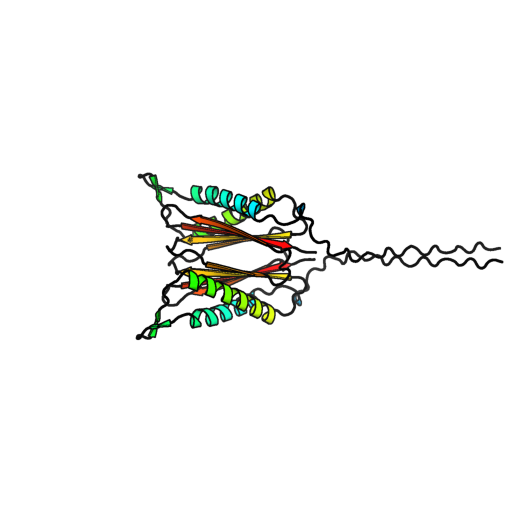.5 97 HIS B C 1
ATOM 1931 O O . HIS B 1 97 ? -5.094 -0.798 -2.504 1 94.5 97 HIS B O 1
ATOM 1937 N N . VAL B 1 98 ? -4.125 -0.577 -4.621 1 94.88 98 VAL B N 1
ATOM 1938 C CA . VAL B 1 98 ? -4.719 -1.821 -5.102 1 94.88 98 VAL B CA 1
ATOM 1939 C C . VAL B 1 98 ? -3.641 -2.689 -5.75 1 94.88 98 VAL B C 1
ATOM 1941 O O . VAL B 1 98 ? -2.801 -2.191 -6.504 1 94.88 98 VAL B O 1
ATOM 1944 N N . VAL B 1 99 ? -3.686 -3.951 -5.41 1 90.5 99 VAL B N 1
ATOM 1945 C CA . VAL B 1 99 ? -2.832 -4.965 -6.016 1 90.5 99 VAL B CA 1
ATOM 1946 C C . VAL B 1 99 ? -3.693 -6.016 -6.715 1 90.5 99 VAL B C 1
ATOM 1948 O O . VAL B 1 99 ? -4.625 -6.562 -6.113 1 90.5 99 VAL B O 1
ATOM 1951 N N . VAL B 1 100 ? -3.385 -6.207 -7.93 1 87.62 100 VAL B N 1
ATOM 1952 C CA . VAL B 1 100 ? -4.039 -7.27 -8.688 1 87.62 100 VAL B CA 1
ATOM 1953 C C . VAL B 1 100 ? -3.006 -8.312 -9.109 1 87.62 100 VAL B C 1
ATOM 1955 O O . VAL B 1 100 ? -1.926 -7.965 -9.594 1 87.62 100 VAL B O 1
ATOM 1958 N N . SER B 1 101 ? -3.369 -9.555 -8.93 1 83.69 101 SER B N 1
ATOM 1959 C CA . SER B 1 101 ? -2.43 -10.609 -9.273 1 83.69 101 SER B CA 1
ATOM 1960 C C . SER B 1 101 ? -3.162 -11.891 -9.672 1 83.69 101 SER B C 1
ATOM 1962 O O . SER B 1 101 ? -4.312 -12.102 -9.281 1 83.69 101 SER B O 1
ATOM 1964 N N . GLU B 1 102 ? -2.449 -12.586 -10.547 1 77.56 102 GLU B N 1
ATOM 1965 C CA . GLU B 1 102 ? -2.924 -13.953 -10.734 1 77.56 102 GLU B CA 1
ATOM 1966 C C . GLU B 1 102 ? -2.852 -14.742 -9.43 1 77.56 102 GLU B C 1
ATOM 1968 O O . GLU B 1 102 ? -1.895 -14.602 -8.664 1 77.56 102 GLU B O 1
ATOM 1973 N N . ASN B 1 103 ? -4.102 -15.258 -9.023 1 63.34 103 ASN B N 1
ATOM 1974 C CA . ASN B 1 103 ? -4.219 -15.953 -7.75 1 63.34 103 ASN B CA 1
ATOM 1975 C C . ASN B 1 103 ? -3.287 -17.172 -7.688 1 63.34 103 ASN B C 1
ATOM 1977 O O . ASN B 1 103 ? -3.359 -18.047 -8.539 1 63.34 103 ASN B O 1
ATOM 1981 N N . VAL B 1 104 ? -2.154 -16.953 -6.777 1 57.59 104 VAL B N 1
ATOM 1982 C CA . VAL B 1 104 ? -1.451 -18.172 -6.41 1 57.59 104 VAL B CA 1
ATOM 1983 C C . VAL B 1 104 ? -1.988 -18.703 -5.082 1 57.59 104 VAL B C 1
ATOM 1985 O O . VAL B 1 104 ? -2.521 -17.938 -4.273 1 57.59 104 VAL B O 1
ATOM 1988 N N . GLN B 1 105 ? -2.545 -19.953 -5.074 1 55.25 105 GLN B N 1
ATOM 1989 C CA . GLN B 1 105 ? -3.098 -20.641 -3.916 1 55.25 105 GLN B CA 1
ATOM 1990 C C . GLN B 1 105 ? -2.723 -19.938 -2.619 1 55.25 105 GLN B C 1
ATOM 1992 O O . GLN B 1 105 ? -3.518 -19.891 -1.679 1 55.25 105 GLN B O 1
ATOM 1997 N N . GLN B 1 106 ? -1.496 -19.562 -2.438 1 57.72 106 GLN B N 1
ATOM 1998 C CA . GLN B 1 106 ? -1.089 -19.125 -1.107 1 57.72 106 GLN B CA 1
ATOM 1999 C C . GLN B 1 106 ? -0.987 -17.609 -1.039 1 57.72 106 GLN B C 1
ATOM 2001 O O . GLN B 1 106 ? -0.346 -17.062 -0.138 1 57.72 106 GLN B O 1
ATOM 2006 N N . SER B 1 107 ? -1.84 -16.797 -1.281 1 65.06 107 SER B N 1
ATOM 2007 C CA . SER B 1 107 ? -2.291 -15.406 -1.265 1 65.06 107 SER B CA 1
ATOM 2008 C C . SER B 1 107 ? -1.172 -14.469 -0.824 1 65.06 107 SER B C 1
ATOM 2010 O O . SER B 1 107 ? -0.063 -14.914 -0.522 1 65.06 107 SER B O 1
ATOM 2012 N N . PHE B 1 108 ? -1.33 -13.242 -0.746 1 76.88 108 PHE B N 1
ATOM 2013 C CA . PHE B 1 108 ? -0.562 -12.047 -0.418 1 76.88 108 PHE B CA 1
ATOM 2014 C C . PHE B 1 108 ? -0.385 -11.914 1.09 1 76.88 108 PHE B C 1
ATOM 2016 O O . PHE B 1 108 ? -1.331 -12.125 1.852 1 76.88 108 PHE B O 1
ATOM 2023 N N . ARG B 1 109 ? 0.905 -11.906 1.435 1 84.75 109 ARG B N 1
ATOM 2024 C CA . ARG B 1 109 ? 1.114 -11.398 2.789 1 84.75 109 ARG B CA 1
ATOM 2025 C C . ARG B 1 109 ? 1.61 -9.961 2.766 1 84.75 109 ARG B C 1
ATOM 2027 O O . ARG B 1 109 ? 2.533 -9.625 2.018 1 84.75 109 ARG B O 1
ATOM 2034 N N . VAL B 1 110 ? 0.94 -9.164 3.525 1 89.81 110 VAL B N 1
ATOM 2035 C CA . VAL B 1 110 ? 1.251 -7.742 3.469 1 89.81 110 VAL B CA 1
ATOM 2036 C C . VAL B 1 110 ? 1.54 -7.219 4.875 1 89.81 110 VAL B C 1
ATOM 2038 O O . VAL B 1 110 ? 0.962 -7.695 5.852 1 89.81 110 VAL B O 1
ATOM 2041 N N . SER B 1 111 ? 2.4 -6.262 4.898 1 92.06 111 SER B N 1
ATOM 2042 C CA . SER B 1 111 ? 2.668 -5.492 6.109 1 92.06 111 SER B CA 1
ATOM 2043 C C . SER B 1 111 ? 2.998 -4.043 5.781 1 92.06 111 SER B C 1
ATOM 2045 O O . SER B 1 111 ? 3.631 -3.76 4.758 1 92.06 111 SER B O 1
ATOM 2047 N N . SER B 1 112 ? 2.533 -3.207 6.578 1 91.12 112 SER B N 1
ATOM 2048 C CA . SER B 1 112 ? 2.807 -1.782 6.422 1 91.12 112 SER B CA 1
ATOM 2049 C C . SER B 1 112 ? 3.25 -1.154 7.738 1 91.12 112 SER B C 1
ATOM 2051 O O . SER B 1 112 ? 2.805 -1.569 8.812 1 91.12 112 SER B O 1
ATOM 2053 N N . ARG B 1 113 ? 4.121 -0.141 7.625 1 86.12 113 ARG B N 1
ATOM 2054 C CA . ARG B 1 113 ? 4.57 0.612 8.797 1 86.12 113 ARG B CA 1
ATOM 2055 C C . ARG B 1 113 ? 4.496 2.113 8.539 1 86.12 113 ARG B C 1
ATOM 2057 O O . ARG B 1 113 ? 4.793 2.574 7.434 1 86.12 113 ARG B O 1
ATOM 2064 N N . CYS B 1 114 ? 4.008 2.807 9.602 1 78.94 114 CYS B N 1
ATOM 2065 C CA . CYS B 1 114 ? 3.971 4.266 9.562 1 78.94 114 CYS B CA 1
ATOM 2066 C C . CYS B 1 114 ? 4.973 4.859 10.547 1 78.94 114 CYS B C 1
ATOM 2068 O O . CYS B 1 114 ? 5.258 4.27 11.586 1 78.94 114 CYS B O 1
ATOM 2070 N N . LEU B 1 115 ? 5.551 6.008 10.211 1 68.75 115 LEU B N 1
ATOM 2071 C CA . LEU B 1 115 ? 6.586 6.621 11.039 1 68.75 115 LEU B CA 1
ATOM 2072 C C . LEU B 1 115 ? 5.969 7.551 12.078 1 68.75 115 LEU B C 1
ATOM 2074 O O . LEU B 1 115 ? 6.578 7.809 13.125 1 68.75 115 LEU B O 1
ATOM 2078 N N . TRP B 1 116 ? 4.836 8.086 11.922 1 65.69 116 TRP B N 1
ATOM 2079 C CA . TRP B 1 116 ? 4.438 9.234 12.727 1 65.69 116 TRP B CA 1
ATOM 2080 C C . TRP B 1 116 ? 3.518 8.812 13.867 1 65.69 116 TRP B C 1
ATOM 2082 O O . TRP B 1 116 ? 3.836 9.016 15.039 1 65.69 116 TRP B O 1
ATOM 2092 N N . ASP B 1 117 ? 2.258 8.906 13.617 1 64.31 117 ASP B N 1
ATOM 2093 C CA . ASP B 1 117 ? 1.307 8.781 14.719 1 64.31 117 ASP B CA 1
ATOM 2094 C C . ASP B 1 117 ? 0.576 7.445 14.672 1 64.31 117 ASP B C 1
ATOM 2096 O O . ASP B 1 117 ? -0.363 7.273 13.891 1 64.31 117 ASP B O 1
ATOM 2100 N N . LYS B 1 118 ? 0.95 6.727 15.539 1 71.31 118 LYS B N 1
ATOM 2101 C CA . LYS B 1 118 ? 0.316 5.414 15.633 1 71.31 118 LYS B CA 1
ATOM 2102 C C . LYS B 1 118 ? -1.06 5.516 16.281 1 71.31 118 LYS B C 1
ATOM 2104 O O . LYS B 1 118 ? -1.892 4.617 16.125 1 71.31 118 LYS B O 1
ATOM 2109 N N . ALA B 1 119 ? -1.397 6.695 16.844 1 77.75 119 ALA B N 1
ATOM 2110 C CA . ALA B 1 119 ? -2.652 6.789 17.594 1 77.75 119 ALA B CA 1
ATOM 2111 C C . ALA B 1 119 ? -3.816 7.113 16.656 1 77.75 119 ALA B C 1
ATOM 2113 O O . ALA B 1 119 ? -4.949 6.691 16.906 1 77.75 119 ALA B O 1
ATOM 2114 N N . PHE B 1 120 ? -3.531 7.863 15.594 1 86.12 120 PHE B N 1
ATOM 2115 C CA . PHE B 1 120 ? -4.648 8.359 14.797 1 86.12 120 PHE B CA 1
ATOM 2116 C C . PHE B 1 120 ? -4.574 7.832 13.367 1 86.12 120 PHE B C 1
ATOM 2118 O O . PHE B 1 120 ? -5.578 7.805 12.656 1 86.12 120 PHE B O 1
ATOM 2125 N N . ASP B 1 121 ? -3.363 7.457 13.016 1 87.5 121 ASP B N 1
ATOM 2126 C CA . ASP B 1 121 ? -3.242 6.844 11.703 1 87.5 121 ASP B CA 1
ATOM 2127 C C . ASP B 1 121 ? -3.869 5.453 11.68 1 87.5 121 ASP B C 1
ATOM 2129 O O . ASP B 1 121 ? -3.812 4.727 12.672 1 87.5 121 ASP B O 1
ATOM 2133 N N . ASN B 1 122 ? -4.57 5.098 10.68 1 91 122 ASN B N 1
ATOM 2134 C CA . ASN B 1 122 ? -5.234 3.805 10.562 1 91 122 ASN B CA 1
ATOM 2135 C C . ASN B 1 122 ? -5.242 3.307 9.117 1 91 122 ASN B C 1
ATOM 2137 O O . ASN B 1 122 ? -4.805 4.016 8.211 1 91 122 ASN B O 1
ATOM 2141 N N . CYS B 1 123 ? -5.605 2.031 8.969 1 93.19 123 CYS B N 1
ATOM 2142 C CA . CYS B 1 123 ? -5.68 1.437 7.641 1 93.19 123 CYS B CA 1
ATOM 2143 C C . CYS B 1 123 ? -6.84 0.454 7.551 1 93.19 123 CYS B C 1
ATOM 2145 O O . CYS B 1 123 ? -7.316 -0.047 8.57 1 93.19 123 CYS B O 1
ATOM 2147 N N . ALA B 1 124 ? -7.32 0.268 6.422 1 95.56 124 ALA B N 1
ATOM 2148 C CA . ALA B 1 124 ? -8.344 -0.721 6.102 1 95.56 124 ALA B CA 1
ATOM 2149 C C . ALA B 1 124 ? -7.941 -1.559 4.891 1 95.56 124 ALA B C 1
ATOM 2151 O O . ALA B 1 124 ? -7.281 -1.061 3.977 1 95.56 124 ALA B O 1
ATOM 2152 N N . THR B 1 125 ? -8.352 -2.85 4.957 1 94.75 125 THR B N 1
ATOM 2153 C CA . THR B 1 125 ? -7.992 -3.764 3.877 1 94.75 125 THR B CA 1
ATOM 2154 C C . THR B 1 125 ? -9.203 -4.574 3.434 1 94.75 125 THR B C 1
ATOM 2156 O O . THR B 1 125 ? -10.016 -5 4.262 1 94.75 125 THR B O 1
ATOM 2159 N N . ALA B 1 126 ? -9.273 -4.75 2.168 1 95.81 126 ALA B N 1
ATOM 2160 C CA . ALA B 1 126 ? -10.289 -5.613 1.564 1 95.81 126 ALA B CA 1
ATOM 2161 C C . ALA B 1 126 ? -9.68 -6.488 0.471 1 95.81 126 ALA B C 1
ATOM 2163 O O . ALA B 1 126 ? -8.828 -6.027 -0.298 1 95.81 126 ALA B O 1
ATOM 2164 N N . GLU B 1 127 ? -10.133 -7.695 0.472 1 92 127 GLU B N 1
ATOM 2165 C CA . GLU B 1 127 ? -9.641 -8.648 -0.516 1 92 127 GLU B CA 1
ATOM 2166 C C . GLU B 1 127 ? -10.781 -9.227 -1.343 1 92 127 GLU B C 1
ATOM 2168 O O . GLU B 1 127 ? -11.891 -9.422 -0.835 1 92 127 GLU B O 1
ATOM 2173 N N . TRP B 1 128 ? -10.445 -9.422 -2.586 1 91.81 128 TRP B N 1
ATOM 2174 C CA . TRP B 1 128 ? -11.359 -10.102 -3.502 1 91.81 128 TRP B CA 1
ATOM 2175 C C . TRP B 1 128 ? -10.656 -11.258 -4.203 1 91.81 128 TRP B C 1
ATOM 2177 O O . TRP B 1 128 ? -9.523 -11.117 -4.664 1 91.81 128 TRP B O 1
ATOM 2187 N N . ARG B 1 129 ? -11.367 -12.328 -4.227 1 86.56 129 ARG B N 1
ATOM 2188 C CA . ARG B 1 129 ? -10.852 -13.508 -4.926 1 86.56 129 ARG B CA 1
ATOM 2189 C C . ARG B 1 129 ? -11.852 -14.023 -5.945 1 86.56 129 ARG B C 1
ATOM 2191 O O . ARG B 1 129 ? -13.039 -14.164 -5.641 1 86.56 129 ARG B O 1
ATOM 2198 N N . HIS B 1 130 ? -11.18 -14.281 -7.023 1 82 130 HIS B N 1
ATOM 2199 C CA . HIS B 1 130 ? -12.023 -14.898 -8.039 1 82 130 HIS B CA 1
ATOM 2200 C C . HIS B 1 130 ? -12.469 -16.297 -7.613 1 82 130 HIS B C 1
ATOM 2202 O O . HIS B 1 130 ? -11.656 -17.094 -7.125 1 82 130 HIS B O 1
ATOM 2208 N N . PRO B 1 131 ? -13.727 -16.641 -7.75 1 73.25 131 PRO B N 1
ATOM 2209 C CA . PRO B 1 131 ? -14.211 -17.969 -7.352 1 73.25 131 PRO B CA 1
ATOM 2210 C C . PRO B 1 131 ? -13.453 -19.109 -8.031 1 73.25 131 PRO B C 1
ATOM 2212 O O . PRO B 1 131 ? -13.266 -20.172 -7.434 1 73.25 131 PRO B O 1
ATOM 2215 N N . GLY B 1 132 ? -12.922 -18.922 -9.227 1 71.38 132 GLY B N 1
ATOM 2216 C CA . GLY B 1 132 ? -12.156 -19.953 -9.922 1 71.38 132 GLY B CA 1
ATOM 2217 C C . GLY B 1 132 ? -10.68 -19.938 -9.578 1 71.38 132 GLY B C 1
ATOM 2218 O O . GLY B 1 132 ? -9.906 -20.719 -10.125 1 71.38 132 GLY B O 1
ATOM 2219 N N . GLY B 1 133 ? -10.359 -19.062 -8.641 1 68.44 133 GLY B N 1
ATOM 2220 C CA . GLY B 1 133 ? -9.047 -19.047 -8.008 1 68.44 133 GLY B CA 1
ATOM 2221 C C . GLY B 1 133 ? -7.969 -18.469 -8.906 1 68.44 133 GLY B C 1
ATOM 2222 O O . GLY B 1 133 ? -6.777 -18.594 -8.609 1 68.44 133 GLY B O 1
ATOM 2223 N N . LYS B 1 134 ? -8.25 -17.781 -9.945 1 73.56 134 LYS B N 1
ATOM 2224 C CA . LYS B 1 134 ? -7.223 -17.375 -10.898 1 73.56 134 LYS B CA 1
ATOM 2225 C C . LYS B 1 134 ? -6.746 -15.945 -10.617 1 73.56 134 LYS B C 1
ATOM 2227 O O . LYS B 1 134 ? -5.633 -15.578 -11 1 73.56 134 LYS B O 1
ATOM 2232 N N . LEU B 1 135 ? -7.684 -15.156 -10.023 1 81.12 135 LEU B N 1
ATOM 2233 C CA . LEU B 1 135 ? -7.336 -13.758 -9.82 1 81.12 135 LEU B CA 1
ATOM 2234 C C . LEU B 1 135 ? -7.562 -13.336 -8.375 1 81.12 135 LEU B C 1
ATOM 2236 O O . LEU B 1 135 ? -8.539 -13.758 -7.75 1 81.12 135 LEU B O 1
ATOM 2240 N N . ILE B 1 136 ? -6.77 -12.523 -7.918 1 85.81 136 ILE B N 1
ATOM 2241 C CA . ILE B 1 136 ? -6.926 -11.945 -6.586 1 85.81 136 ILE B CA 1
ATOM 2242 C C . ILE B 1 136 ? -6.656 -10.445 -6.633 1 85.81 136 ILE B C 1
ATOM 2244 O O . ILE B 1 136 ? -5.789 -9.992 -7.383 1 85.81 136 ILE B O 1
ATOM 2248 N N . ALA B 1 137 ? -7.422 -9.773 -5.914 1 90.31 137 ALA B N 1
ATOM 2249 C CA . ALA B 1 137 ? -7.227 -8.328 -5.77 1 90.31 137 ALA B CA 1
ATOM 2250 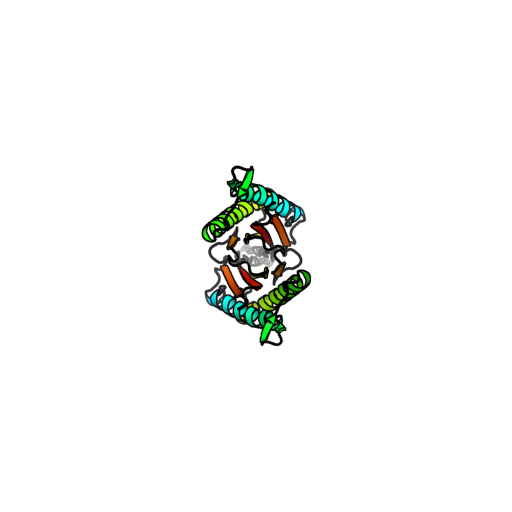C C . ALA B 1 137 ? -7.23 -7.922 -4.297 1 90.31 137 ALA B C 1
ATOM 2252 O O . ALA B 1 137 ? -8.047 -8.422 -3.514 1 90.31 137 ALA B O 1
ATOM 2253 N N . LEU B 1 138 ? -6.316 -7.105 -3.971 1 92.69 138 LEU B N 1
ATOM 2254 C CA . LEU B 1 138 ? -6.203 -6.543 -2.629 1 92.69 138 LEU B CA 1
ATOM 2255 C C . LEU B 1 138 ? -6.285 -5.02 -2.67 1 92.69 138 LEU B C 1
ATOM 2257 O O . LEU B 1 138 ? -5.543 -4.375 -3.412 1 92.69 138 LEU B O 1
ATOM 2261 N N . ALA B 1 139 ? -7.223 -4.488 -1.923 1 96.25 139 ALA B N 1
ATOM 2262 C CA . ALA B 1 139 ? -7.348 -3.039 -1.773 1 96.25 139 ALA B CA 1
ATOM 2263 C C . ALA B 1 139 ? -7.027 -2.605 -0.346 1 96.25 139 ALA B C 1
ATOM 2265 O O . ALA B 1 139 ? -7.461 -3.242 0.616 1 96.25 139 ALA B O 1
ATOM 2266 N N . MET B 1 140 ? -6.281 -1.529 -0.27 1 96.25 140 MET B N 1
ATOM 2267 C CA . MET B 1 140 ? -5.922 -0.969 1.029 1 96.25 140 MET B CA 1
ATOM 2268 C C . MET B 1 140 ? -6.141 0.541 1.051 1 96.25 140 MET B C 1
ATOM 2270 O O . MET B 1 140 ? -5.848 1.229 0.072 1 96.25 140 MET B O 1
ATOM 2274 N N . CYS B 1 141 ? -6.637 1.017 2.156 1 96.44 141 CYS B N 1
ATOM 2275 C CA . CYS B 1 141 ? -6.766 2.451 2.385 1 96.44 141 CYS B CA 1
ATOM 2276 C C . CYS B 1 141 ? -5.988 2.879 3.623 1 96.44 141 CYS B C 1
ATOM 2278 O O . CYS B 1 141 ? -6.27 2.414 4.73 1 96.44 141 CYS B O 1
ATOM 2280 N N . PHE B 1 142 ? -5.043 3.754 3.385 1 94.5 142 PHE B N 1
ATOM 2281 C CA . PHE B 1 142 ? -4.305 4.348 4.492 1 94.5 142 PHE B CA 1
ATOM 2282 C C . PH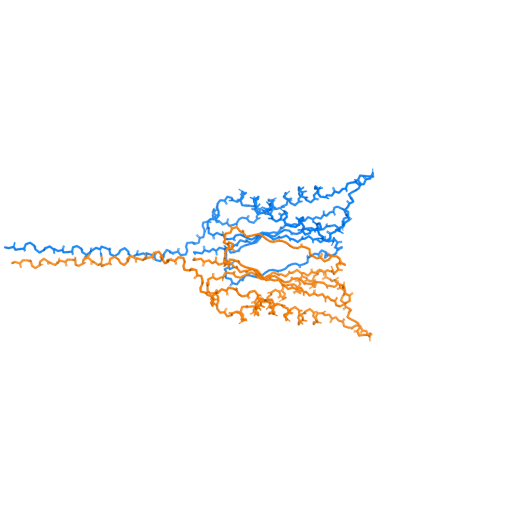E B 1 142 ? -4.855 5.727 4.832 1 94.5 142 PHE B C 1
ATOM 2284 O O . PHE B 1 142 ? -5.07 6.551 3.941 1 94.5 142 PHE B O 1
ATOM 2291 N N . ALA B 1 143 ? -5.094 5.914 6.098 1 93.38 143 ALA B N 1
ATOM 2292 C CA . ALA B 1 143 ? -5.535 7.215 6.594 1 93.38 143 ALA B CA 1
ATOM 2293 C C . ALA B 1 143 ? -4.512 7.809 7.559 1 93.38 143 ALA B C 1
ATOM 2295 O O . ALA B 1 143 ? -4.273 7.258 8.641 1 93.38 143 ALA B O 1
ATOM 2296 N N . LEU B 1 144 ? -3.98 8.938 7.176 1 89.69 144 LEU B N 1
ATOM 2297 C CA . LEU B 1 144 ? -2.949 9.578 7.984 1 89.69 144 LEU B CA 1
ATOM 2298 C C . LEU B 1 144 ? -3.447 10.914 8.531 1 89.69 144 LEU B C 1
ATOM 2300 O O . LEU B 1 144 ? -3.82 11.805 7.77 1 89.69 144 LEU B O 1
ATOM 2304 N N . TYR B 1 145 ? -3.396 10.93 9.828 1 87.19 145 TYR B N 1
ATOM 2305 C CA . TYR B 1 145 ? -3.877 12.133 10.508 1 87.19 145 TYR B CA 1
ATOM 2306 C C . TYR B 1 145 ? -2.816 13.227 10.492 1 87.19 145 TYR B C 1
ATOM 2308 O O . TYR B 1 145 ? -1.638 12.961 10.742 1 87.19 145 TYR B O 1
ATOM 2316 N N . TYR B 1 146 ? -3.193 14.453 10.07 1 78.19 146 TYR B N 1
ATOM 2317 C CA . TYR B 1 146 ? -2.254 15.562 10.125 1 78.19 146 TYR B CA 1
ATOM 2318 C C . TYR B 1 146 ? -2.824 16.719 10.93 1 78.19 146 TYR B C 1
ATOM 2320 O O . TYR B 1 146 ? -4.039 16.938 10.953 1 78.19 146 TYR B O 1
ATOM 2328 N N . GLU B 1 147 ? -2.018 17.234 11.75 1 65.94 147 GLU B N 1
ATOM 2329 C CA . GLU B 1 147 ? -2.383 18.391 12.562 1 65.94 147 GLU B CA 1
ATOM 2330 C C . GLU B 1 147 ? -2.195 19.688 11.781 1 65.94 147 GLU B C 1
ATOM 2332 O O . GLU B 1 147 ? -1.314 19.797 10.922 1 65.94 147 GLU B O 1
#

Solvent-accessible surface area (backbone atoms only — not comparable to full-atom values): 16195 Å² total; per-residue (Å²): 135,81,78,62,75,41,50,65,28,45,72,36,50,72,58,65,75,73,68,76,68,71,71,50,82,86,61,42,85,56,43,69,60,39,23,52,36,35,41,52,43,45,54,56,54,55,56,67,68,44,36,65,41,98,84,66,42,74,48,69,80,88,40,65,69,57,38,35,52,47,14,42,51,49,15,53,49,33,42,54,43,30,44,63,73,68,43,88,48,91,48,45,48,46,36,21,34,20,40,27,32,60,36,48,94,73,55,77,20,69,23,70,40,74,75,74,54,81,86,65,36,48,66,27,66,28,75,44,68,41,91,86,49,53,36,32,37,38,40,34,37,39,37,40,61,55,109,134,81,79,61,76,40,49,63,29,44,71,36,52,71,60,64,74,75,70,75,67,72,69,50,81,86,59,44,86,54,44,69,60,38,24,52,37,35,40,53,43,45,54,56,55,56,56,66,70,43,37,63,42,99,84,66,43,75,46,69,81,88,39,65,68,58,37,37,53,48,14,41,52,48,14,51,50,34,41,55,42,30,44,62,73,70,43,88,47,92,49,45,48,45,37,22,34,19,38,28,32,65,35,46,96,70,54,79,20,68,24,71,41,73,75,74,53,80,86,63,35,50,64,28,65,31,74,42,68,41,91,86,48,53,37,31,36,38,40,35,38,39,36,38,62,54,108